Protein AF-A0A8X6UQB7-F1 (afdb_monomer_lite)

pLDDT: mean 70.65, std 21.57, range [28.45, 95.88]

Radius of gyration: 39.73 Å; chains: 1; bounding box: 97×65×121 Å

Structure (mmCIF, N/CA/C/O backbone):
data_AF-A0A8X6UQB7-F1
#
_entry.id   AF-A0A8X6UQB7-F1
#
loop_
_atom_site.group_PDB
_atom_site.id
_atom_site.type_symbol
_atom_site.label_atom_id
_atom_site.label_alt_id
_atom_site.label_comp_id
_atom_site.label_asym_id
_atom_site.label_entity_id
_atom_site.label_seq_id
_atom_site.pdbx_PDB_ins_code
_atom_site.Cartn_x
_atom_site.Cartn_y
_atom_site.Cartn_z
_atom_site.occupancy
_atom_site.B_iso_or_equiv
_atom_site.auth_seq_id
_atom_site.auth_comp_id
_atom_site.auth_asym_id
_atom_site.auth_atom_id
_atom_site.pdbx_PDB_model_num
ATOM 1 N N . MET A 1 1 ? -10.988 7.096 30.045 1.00 54.91 1 MET A N 1
ATOM 2 C CA . MET A 1 1 ? -11.339 5.944 29.183 1.00 54.91 1 MET A CA 1
ATOM 3 C C . MET A 1 1 ? -11.304 6.357 27.711 1.00 54.91 1 MET A C 1
ATOM 5 O O . MET A 1 1 ? -12.171 7.100 27.282 1.00 54.91 1 MET A O 1
ATOM 9 N N . SER A 1 2 ? -10.269 5.963 26.953 1.00 60.16 2 SER A N 1
ATOM 10 C CA . SER A 1 2 ? -9.981 6.477 25.587 1.00 60.16 2 SER A CA 1
ATOM 11 C C . SER A 1 2 ? -10.465 5.556 24.441 1.00 60.16 2 SER A C 1
ATOM 13 O O . SER A 1 2 ? -10.433 5.938 23.271 1.00 60.16 2 SER A O 1
ATOM 15 N N . GLY A 1 3 ? -10.947 4.345 24.752 1.00 75.12 3 GLY A N 1
ATOM 16 C CA . GLY A 1 3 ? -11.300 3.330 23.744 1.00 75.12 3 GLY A CA 1
ATOM 17 C C . GLY A 1 3 ? -12.554 3.656 22.922 1.00 75.12 3 GLY A C 1
ATOM 18 O O . GLY A 1 3 ? -12.520 3.615 21.693 1.00 75.12 3 GLY A O 1
ATOM 19 N N . ILE A 1 4 ? -13.636 4.080 23.585 1.00 82.88 4 ILE A N 1
ATOM 20 C CA . ILE A 1 4 ? -14.962 4.318 22.976 1.00 82.88 4 ILE A CA 1
ATOM 21 C C . ILE A 1 4 ? -14.911 5.406 21.885 1.00 82.88 4 ILE A C 1
ATOM 23 O O . ILE A 1 4 ? -15.594 5.325 20.862 1.00 82.88 4 ILE A O 1
ATOM 27 N N . ALA A 1 5 ? -14.051 6.417 22.042 1.00 83.56 5 ALA A N 1
ATOM 28 C CA . ALA A 1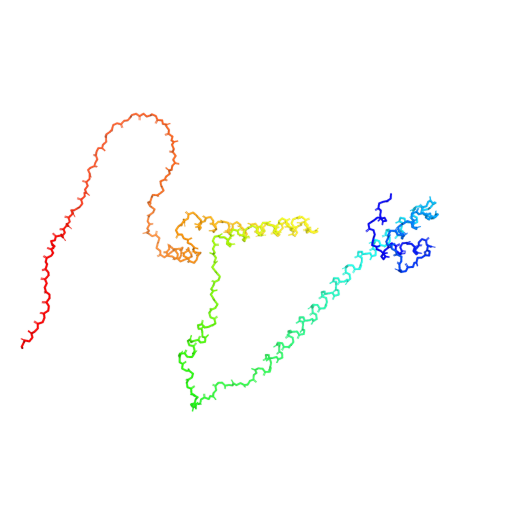 5 ? -13.899 7.491 21.061 1.00 83.56 5 ALA A CA 1
ATOM 29 C C . ALA A 1 5 ? -13.408 6.994 19.684 1.00 83.56 5 ALA A C 1
ATOM 31 O O . ALA A 1 5 ? -13.808 7.561 18.658 1.00 83.56 5 ALA A O 1
ATOM 32 N N . LYS A 1 6 ? -12.588 5.931 19.664 1.00 85.94 6 LYS A N 1
ATOM 33 C CA . LYS A 1 6 ? -11.930 5.381 18.466 1.00 85.94 6 LYS A CA 1
ATOM 34 C C . LYS A 1 6 ? -12.801 4.388 17.687 1.00 85.94 6 LYS A C 1
ATOM 36 O O . LYS A 1 6 ? -12.505 4.106 16.529 1.00 85.94 6 LYS A O 1
ATOM 41 N N . LEU A 1 7 ? -13.879 3.883 18.284 1.00 88.56 7 LEU A N 1
ATOM 42 C CA . LEU A 1 7 ? -14.768 2.903 17.657 1.00 88.56 7 LEU A CA 1
ATOM 43 C C . LEU A 1 7 ? -15.600 3.511 16.510 1.00 88.56 7 LEU A C 1
ATOM 45 O O . LEU A 1 7 ? -15.955 4.697 16.517 1.00 88.56 7 LEU A O 1
ATOM 49 N N . LYS A 1 8 ? -15.906 2.706 15.490 1.00 90.94 8 LYS A N 1
ATOM 50 C CA . LYS A 1 8 ? -16.816 3.003 14.371 1.00 90.94 8 LYS A CA 1
ATOM 51 C C . LYS A 1 8 ? -18.274 2.875 14.833 1.00 90.94 8 LYS A C 1
ATOM 53 O O . LYS A 1 8 ? -18.561 2.352 15.902 1.00 90.94 8 LYS A O 1
ATOM 58 N N . LYS A 1 9 ? -19.225 3.370 14.029 1.00 91.25 9 LYS A N 1
ATOM 59 C CA . LYS A 1 9 ? -20.662 3.345 14.378 1.00 91.25 9 LYS A CA 1
ATOM 60 C C . LYS A 1 9 ? -21.162 1.923 14.680 1.00 91.25 9 LYS A C 1
ATOM 62 O O . LYS A 1 9 ? -21.894 1.750 15.644 1.00 91.25 9 LYS A O 1
ATOM 67 N N . VAL A 1 10 ? -20.772 0.949 13.857 1.00 89.81 10 VAL A N 1
ATOM 68 C CA . VAL A 1 10 ? -21.189 -0.456 14.001 1.00 89.81 10 VAL A CA 1
ATOM 69 C C . VAL A 1 10 ? -20.636 -1.054 15.293 1.00 89.81 10 VAL A C 1
ATOM 71 O O . VAL A 1 10 ? -21.376 -1.638 16.062 1.00 89.81 10 VAL A O 1
ATOM 74 N N . GLU A 1 11 ? -19.365 -0.807 15.586 1.00 91.19 11 GLU A N 1
ATOM 75 C CA . GLU A 1 11 ? -18.696 -1.322 16.786 1.00 91.19 11 GLU A CA 1
ATOM 76 C C . GLU A 1 11 ? -19.255 -0.708 18.071 1.00 91.19 11 GLU A C 1
ATOM 78 O O . GLU A 1 11 ? -19.473 -1.411 19.044 1.00 91.19 11 GLU A O 1
ATOM 83 N N . LEU A 1 12 ? -19.557 0.594 18.064 1.00 92.12 12 LEU A N 1
ATOM 84 C CA . LEU A 1 12 ? -20.245 1.246 19.183 1.00 92.12 12 LEU A CA 1
ATOM 85 C C . LEU A 1 12 ? -21.625 0.648 19.440 1.00 92.12 12 LEU A C 1
ATOM 87 O O . LEU A 1 12 ? -22.073 0.620 20.579 1.00 92.12 12 LEU A O 1
ATOM 91 N N . ARG A 1 13 ? -22.312 0.203 18.385 1.00 91.62 13 ARG A N 1
ATOM 92 C CA . ARG A 1 13 ? -23.592 -0.483 18.527 1.00 91.62 13 ARG A CA 1
ATOM 93 C C . ARG A 1 13 ? -23.391 -1.855 19.164 1.00 91.62 13 ARG A C 1
ATOM 95 O O . ARG A 1 13 ? -24.088 -2.144 20.120 1.00 91.62 13 ARG A O 1
ATOM 102 N N . THR A 1 14 ? -22.418 -2.635 18.695 1.00 91.31 14 THR A N 1
ATOM 103 C CA . THR A 1 14 ? -22.093 -3.945 19.277 1.00 91.31 14 THR A CA 1
ATOM 104 C C . THR A 1 14 ? -21.751 -3.829 20.761 1.00 91.31 14 THR A C 1
ATOM 106 O O . THR A 1 14 ? -22.369 -4.509 21.566 1.00 91.31 14 THR A O 1
ATOM 109 N N . VAL A 1 15 ? -20.877 -2.885 21.137 1.00 91.62 15 VAL A N 1
ATOM 110 C CA . VAL A 1 15 ? -20.547 -2.631 22.551 1.00 91.62 15 VAL A CA 1
ATOM 111 C C . VAL A 1 15 ? -21.795 -2.259 23.354 1.00 91.62 15 VAL A C 1
ATOM 113 O O . VAL A 1 15 ? -21.970 -2.748 24.461 1.00 91.62 15 VAL A O 1
ATOM 116 N N . ALA A 1 16 ? -22.674 -1.405 22.816 1.00 91.06 16 ALA A N 1
ATOM 117 C CA . ALA A 1 16 ? -23.909 -1.024 23.499 1.00 91.06 16 ALA A CA 1
ATOM 118 C C . ALA A 1 16 ? -24.871 -2.212 23.693 1.00 91.06 16 ALA A C 1
ATOM 120 O O . ALA A 1 16 ? -25.457 -2.333 24.763 1.00 91.06 16 ALA A O 1
ATOM 121 N N . GLU A 1 17 ? -25.024 -3.080 22.690 1.00 91.69 17 GLU A N 1
ATOM 122 C CA . GLU A 1 17 ? -25.851 -4.295 22.783 1.00 91.69 17 GLU A CA 1
ATOM 123 C C . GLU A 1 17 ? -25.281 -5.271 23.823 1.00 91.69 17 GLU A C 1
ATOM 125 O O . GLU A 1 17 ? -26.032 -5.823 24.624 1.00 91.69 17 GLU A O 1
ATOM 130 N N . GLU A 1 18 ? -23.958 -5.425 23.862 1.00 89.44 18 GLU A N 1
ATOM 131 C CA . GLU A 1 18 ? -23.244 -6.334 24.764 1.00 89.44 18 GLU A CA 1
ATOM 132 C C . GLU A 1 18 ? -23.325 -5.909 26.234 1.00 89.44 18 GLU A C 1
ATOM 134 O O . GLU A 1 18 ? -23.509 -6.746 27.115 1.00 89.44 18 GLU A O 1
ATOM 139 N N . ILE A 1 19 ? -23.310 -4.601 26.504 1.00 89.25 19 ILE A N 1
ATOM 140 C CA . ILE A 1 19 ? -23.551 -4.057 27.851 1.00 89.25 19 ILE A CA 1
ATOM 141 C C . ILE A 1 19 ? -25.051 -3.913 28.182 1.00 89.25 19 ILE A C 1
ATOM 143 O O . ILE A 1 19 ? -25.409 -3.294 29.184 1.00 89.25 19 ILE A O 1
ATOM 147 N N . GLY A 1 20 ? -25.940 -4.472 27.350 1.00 86.25 20 GLY A N 1
ATOM 148 C CA . GLY A 1 20 ? -27.378 -4.580 27.612 1.00 86.25 20 GLY A CA 1
ATOM 149 C C . GLY A 1 20 ? -28.208 -3.331 27.298 1.00 86.25 20 GLY A C 1
ATOM 150 O O . GLY A 1 20 ? -29.335 -3.204 27.780 1.00 86.25 20 GLY A O 1
ATOM 151 N N . LEU A 1 21 ? -27.689 -2.390 26.506 1.00 89.81 21 LEU A N 1
ATOM 152 C CA . LEU A 1 21 ? -28.411 -1.179 26.111 1.00 89.81 21 LEU A CA 1
ATOM 153 C C . LEU A 1 21 ? -29.228 -1.409 24.838 1.00 89.81 21 LEU A C 1
ATOM 155 O O . LEU A 1 21 ? -28.768 -1.989 23.856 1.00 89.81 21 LEU A O 1
ATOM 159 N N . VAL A 1 22 ? -30.445 -0.868 24.816 1.00 87.94 22 VAL A N 1
ATOM 160 C CA . VAL A 1 22 ? -31.313 -0.930 23.635 1.00 87.94 22 VAL A CA 1
ATOM 161 C C . VAL A 1 22 ? -30.856 0.105 22.610 1.00 87.94 22 VAL A C 1
ATOM 163 O O . VAL A 1 22 ? -31.023 1.315 22.794 1.00 87.94 22 VAL A O 1
ATOM 166 N N . VAL A 1 23 ? -30.308 -0.370 21.495 1.00 89.88 23 VAL A N 1
ATOM 167 C CA . VAL A 1 23 ? -29.827 0.469 20.392 1.00 89.88 23 VAL A CA 1
ATOM 168 C C . VAL A 1 23 ? -30.522 0.135 19.079 1.00 89.88 23 VAL A C 1
ATOM 170 O O . VAL A 1 23 ? -30.926 -0.989 18.811 1.00 89.88 23 VAL A O 1
ATOM 173 N N . ASN A 1 24 ? -30.686 1.163 18.248 1.00 87.75 24 ASN A N 1
ATOM 174 C CA . ASN A 1 24 ? -31.323 1.064 16.938 1.00 87.75 24 ASN A CA 1
ATOM 175 C C . ASN A 1 24 ? -30.291 1.386 15.845 1.00 87.75 24 ASN A C 1
ATOM 177 O O . ASN A 1 24 ? -29.448 2.273 16.006 1.00 87.75 24 ASN A O 1
ATOM 181 N N . GLU A 1 25 ? -30.390 0.704 14.709 1.00 86.56 25 GLU A N 1
ATOM 182 C CA . GLU A 1 25 ? -29.530 0.846 13.532 1.00 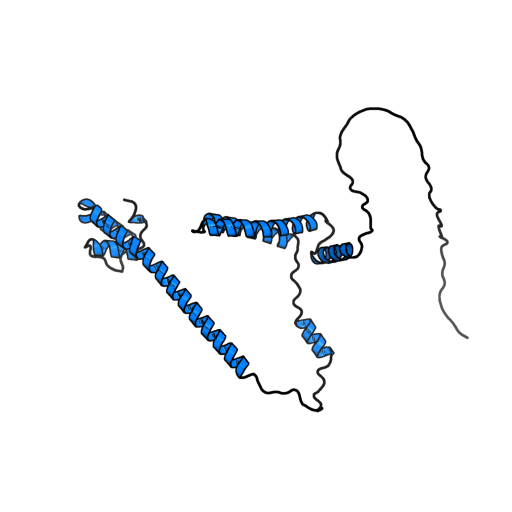86.56 25 GLU A CA 1
ATOM 183 C C . GLU A 1 25 ? -29.437 2.292 13.008 1.00 86.56 25 GLU A C 1
ATOM 185 O O . GLU A 1 25 ? -28.379 2.757 12.562 1.00 86.56 25 GLU A O 1
ATOM 190 N N . GLY A 1 26 ? -30.524 3.056 13.143 1.00 87.38 26 GLY A N 1
ATOM 191 C CA . GLY A 1 26 ? -30.595 4.464 12.744 1.00 87.38 26 GLY A CA 1
ATOM 192 C C . GLY A 1 26 ? -29.858 5.446 13.666 1.00 87.38 26 GLY A C 1
ATOM 193 O O . GLY A 1 26 ? -29.683 6.611 13.301 1.00 87.38 26 GLY A O 1
ATOM 194 N N . MET A 1 27 ? -29.400 5.032 14.854 1.00 90.50 27 MET A N 1
ATOM 195 C CA . MET A 1 27 ? -28.797 5.960 15.816 1.00 90.50 27 MET A CA 1
ATOM 196 C C . MET A 1 27 ? -27.479 6.560 15.302 1.00 90.50 27 MET A C 1
ATOM 198 O O . MET A 1 27 ? -26.643 5.899 14.683 1.00 90.50 27 MET A O 1
ATOM 202 N N . LYS A 1 28 ? -27.274 7.858 15.556 1.00 92.50 28 LYS A N 1
ATOM 203 C CA . LYS A 1 28 ? -26.028 8.553 15.196 1.00 92.50 28 LYS A CA 1
ATOM 204 C C . LYS A 1 28 ? -24.881 8.094 16.102 1.00 92.50 28 LYS A C 1
ATOM 206 O O . LYS A 1 28 ? -25.083 7.877 17.293 1.00 92.50 28 LYS A O 1
ATOM 211 N N . LYS A 1 29 ? -23.656 8.069 15.564 1.00 91.69 29 LYS A N 1
ATOM 212 C CA . LYS A 1 29 ? -22.425 7.708 16.296 1.00 91.69 29 LYS A CA 1
ATOM 213 C C . LYS A 1 29 ? -22.266 8.472 17.620 1.00 91.69 29 LYS A C 1
ATOM 215 O O . LYS A 1 29 ? -21.892 7.894 18.631 1.00 91.69 29 LYS A O 1
ATOM 220 N N . SER A 1 30 ? -22.548 9.774 17.622 1.00 90.31 30 SER A N 1
ATOM 221 C CA . SER A 1 30 ? -22.490 10.611 18.828 1.00 90.31 30 SER A CA 1
ATOM 222 C C . SER A 1 30 ? -23.536 10.226 19.874 1.00 90.31 30 SER A C 1
ATOM 224 O O . SER A 1 30 ? -23.221 10.228 21.057 1.00 90.31 30 SER A O 1
ATOM 226 N N . LYS A 1 31 ? -24.753 9.870 19.443 1.00 90.94 31 LYS A N 1
ATOM 227 C CA . LYS A 1 31 ? -25.829 9.428 20.335 1.00 90.94 31 LYS A CA 1
ATOM 228 C C . LYS A 1 31 ? -25.484 8.091 20.988 1.00 90.94 31 LYS A C 1
ATOM 230 O O . LYS A 1 31 ? -25.646 7.979 22.190 1.00 90.94 31 LYS A O 1
ATOM 235 N N . LEU A 1 32 ? -24.955 7.138 20.218 1.00 93.00 32 LEU A N 1
ATOM 236 C CA . LEU A 1 32 ? -24.490 5.846 20.740 1.00 93.00 32 LEU A CA 1
ATOM 237 C C . LEU A 1 32 ? -23.401 6.021 21.806 1.00 93.00 32 LEU A C 1
ATOM 239 O O . LEU A 1 32 ? -23.496 5.422 22.867 1.00 93.00 32 LEU A O 1
ATOM 243 N N . ARG A 1 33 ? -22.415 6.898 21.563 1.00 91.94 33 ARG A N 1
ATOM 244 C CA . ARG A 1 33 ? -21.358 7.184 22.551 1.00 91.94 33 ARG A CA 1
ATOM 245 C C . ARG A 1 33 ? -21.911 7.726 23.861 1.00 91.94 33 ARG A C 1
ATOM 247 O O . ARG A 1 33 ? -21.589 7.185 24.907 1.00 91.94 33 ARG A O 1
ATOM 254 N N . ARG A 1 34 ? -22.783 8.735 23.786 1.00 91.06 34 ARG A N 1
ATOM 255 C CA . ARG A 1 34 ? -23.424 9.295 24.982 1.00 91.06 34 ARG A CA 1
ATOM 256 C C . ARG A 1 34 ? -24.256 8.255 25.721 1.00 91.06 34 ARG A C 1
ATOM 258 O O . ARG A 1 34 ? -24.179 8.184 26.930 1.00 91.06 34 ARG A O 1
ATOM 265 N N . LEU A 1 35 ? -24.996 7.415 24.998 1.00 92.31 35 LEU A N 1
ATOM 266 C CA . LEU A 1 35 ? -25.838 6.377 25.599 1.00 92.31 35 LEU A CA 1
ATOM 267 C C . LEU A 1 35 ? -25.004 5.380 26.420 1.00 92.31 35 LEU A C 1
ATOM 269 O O . LEU A 1 35 ? -25.407 5.009 27.515 1.00 92.31 35 LEU A O 1
ATOM 273 N N . ILE A 1 36 ? -23.821 5.011 25.924 1.00 89.94 36 ILE A N 1
ATOM 274 C CA . ILE A 1 36 ? -22.870 4.175 26.665 1.00 89.94 36 ILE A CA 1
ATOM 275 C C . ILE A 1 36 ? -22.298 4.942 27.865 1.00 89.94 36 ILE A C 1
ATOM 277 O O . ILE A 1 36 ? -22.344 4.430 28.976 1.00 89.94 36 ILE A O 1
ATOM 281 N N . GLU A 1 37 ? -21.800 6.166 27.668 1.00 89.00 37 GLU A N 1
ATOM 282 C CA . GLU A 1 37 ? -21.176 6.985 28.726 1.00 89.00 37 GLU A CA 1
ATOM 283 C C . GLU A 1 37 ? -22.149 7.352 29.864 1.00 89.00 37 GLU A C 1
ATOM 285 O O . GLU A 1 37 ? -21.757 7.417 31.028 1.00 89.00 37 GLU A O 1
ATOM 290 N N . ASP A 1 38 ? -23.425 7.562 29.541 1.00 89.31 38 ASP A N 1
ATOM 291 C CA . ASP A 1 38 ? -24.468 7.919 30.501 1.00 89.31 38 ASP A CA 1
ATOM 292 C C . ASP A 1 38 ? -25.055 6.693 31.222 1.00 89.31 38 ASP A C 1
ATOM 294 O O . ASP A 1 38 ? -25.758 6.870 32.224 1.00 89.31 38 ASP A O 1
ATOM 298 N N . SER A 1 39 ? -24.767 5.474 30.744 1.00 88.56 39 SER A N 1
ATOM 299 C CA . SER A 1 39 ? -25.325 4.232 31.286 1.00 88.56 39 SER A CA 1
ATOM 300 C C . SER A 1 39 ? -24.854 3.930 32.710 1.00 88.56 39 SER A C 1
ATOM 302 O O . SER A 1 39 ? -23.725 4.237 33.103 1.00 88.56 39 SER A O 1
ATOM 304 N N . ASP A 1 40 ? -25.717 3.265 33.477 1.00 87.38 40 ASP A N 1
ATOM 305 C CA . ASP A 1 40 ? -25.395 2.840 34.842 1.00 87.38 40 ASP A CA 1
ATOM 306 C C . ASP A 1 40 ? -24.267 1.806 34.854 1.00 87.38 40 ASP A C 1
ATOM 308 O O . ASP A 1 40 ? -23.423 1.834 35.744 1.00 87.38 40 ASP A O 1
ATOM 312 N N . VAL A 1 41 ? -24.197 0.949 33.829 1.00 85.62 41 VAL A N 1
ATOM 313 C CA . VAL A 1 41 ? -23.109 -0.024 33.655 1.00 85.62 41 VAL A CA 1
ATOM 314 C C . VAL A 1 41 ? -21.777 0.701 33.488 1.00 85.62 41 VAL A C 1
ATOM 316 O O . VAL A 1 41 ? -20.819 0.371 34.167 1.00 85.62 41 VAL A O 1
ATOM 319 N N . PHE A 1 42 ? -21.712 1.766 32.687 1.00 86.12 42 PHE A N 1
ATOM 320 C CA . PHE A 1 42 ? -20.472 2.530 32.520 1.00 86.12 42 PHE A CA 1
ATOM 321 C C . PHE A 1 42 ? -19.993 3.225 33.803 1.00 86.12 42 PHE A C 1
ATOM 323 O O . PHE A 1 42 ? -18.782 3.373 34.007 1.00 86.12 42 PHE A O 1
ATOM 330 N N . LYS A 1 43 ? -20.932 3.645 34.661 1.00 86.38 43 LYS A N 1
ATOM 331 C CA . LYS A 1 43 ? -20.655 4.323 35.938 1.00 86.38 43 LYS A CA 1
ATOM 332 C C . LYS A 1 43 ? -20.309 3.352 37.070 1.00 86.38 43 LYS A C 1
ATOM 334 O O . LYS A 1 43 ? -19.441 3.672 37.876 1.00 86.38 43 LYS A O 1
ATOM 339 N N . ASN A 1 44 ? -20.975 2.199 37.124 1.00 86.56 44 ASN A N 1
ATOM 340 C CA . ASN A 1 44 ? -20.869 1.240 38.226 1.00 86.56 44 ASN A CA 1
ATOM 341 C C . ASN A 1 44 ? -19.915 0.076 37.922 1.00 86.56 44 ASN A C 1
ATOM 343 O O . ASN A 1 44 ? -19.250 -0.410 38.831 1.00 86.56 44 ASN A O 1
ATOM 347 N N . ASP A 1 45 ? -19.831 -0.354 36.663 1.00 83.56 45 ASP A N 1
ATOM 348 C CA . ASP A 1 45 ? -19.007 -1.473 36.201 1.00 83.56 45 ASP A CA 1
ATOM 349 C C . ASP A 1 45 ? -18.239 -1.095 34.925 1.00 83.56 45 ASP A C 1
ATOM 351 O O . ASP A 1 45 ? -18.526 -1.500 33.794 1.00 83.56 45 ASP A O 1
ATOM 355 N N . ASN A 1 46 ? -17.232 -0.247 35.124 1.00 83.94 46 ASN A N 1
ATOM 356 C CA . ASN A 1 46 ? -16.394 0.237 34.037 1.00 83.94 46 ASN A CA 1
ATOM 357 C C . ASN A 1 46 ? -15.600 -0.891 33.350 1.00 83.94 46 ASN A C 1
ATOM 359 O O . ASN A 1 46 ? -15.275 -0.770 32.166 1.00 83.94 46 ASN A O 1
ATOM 363 N N . GLU A 1 47 ? -15.313 -1.981 34.072 1.00 86.31 47 GLU A N 1
ATOM 364 C CA . GLU A 1 47 ? -14.542 -3.111 33.552 1.00 86.31 47 GLU A CA 1
ATOM 365 C C . GLU A 1 47 ? -15.374 -3.931 32.562 1.00 86.31 47 GLU A C 1
ATOM 367 O O . GLU A 1 47 ? -14.856 -4.296 31.511 1.00 86.31 47 GLU A O 1
ATOM 372 N N . ALA A 1 48 ? -16.680 -4.113 32.804 1.00 85.00 48 ALA A N 1
ATOM 373 C CA . ALA A 1 48 ? -17.578 -4.733 31.825 1.00 85.00 48 ALA A CA 1
ATOM 374 C C . ALA A 1 48 ? -17.585 -3.979 30.484 1.00 85.00 48 ALA A C 1
ATOM 376 O O . ALA A 1 48 ? -17.481 -4.590 29.419 1.00 85.00 48 ALA A O 1
ATOM 377 N N . VAL A 1 49 ? -17.632 -2.640 30.517 1.00 85.88 49 VAL A N 1
ATOM 378 C CA . VAL A 1 49 ? -17.572 -1.836 29.283 1.00 85.88 49 VAL A CA 1
ATOM 379 C C . VAL A 1 49 ? -16.199 -1.926 28.623 1.00 85.88 49 VAL A C 1
ATOM 381 O O . VAL A 1 49 ? -16.099 -1.943 27.397 1.00 85.88 49 VAL A O 1
ATOM 384 N N . LYS A 1 50 ? -15.126 -1.978 29.414 1.00 88.00 50 LYS A N 1
ATOM 385 C CA . LYS A 1 50 ? -13.767 -2.124 28.893 1.00 88.00 50 LYS A CA 1
ATOM 386 C C . LYS A 1 50 ? -13.574 -3.470 28.194 1.00 88.00 50 LYS A C 1
ATOM 388 O O . LYS A 1 50 ? -13.072 -3.465 27.074 1.00 88.00 50 LYS A O 1
ATOM 393 N N . ASN A 1 51 ? -14.045 -4.560 28.795 1.00 88.75 51 ASN A N 1
ATOM 394 C CA . ASN A 1 51 ? -13.994 -5.902 28.215 1.00 88.75 51 ASN A CA 1
ATOM 395 C C . ASN A 1 51 ? -14.777 -5.965 26.898 1.00 88.75 51 ASN A C 1
ATOM 397 O O . ASN A 1 51 ? -14.210 -6.353 25.885 1.00 88.75 51 ASN A O 1
ATOM 401 N N . ALA A 1 52 ? -16.004 -5.433 26.857 1.00 88.81 52 ALA A N 1
ATOM 402 C CA . ALA A 1 52 ? -16.782 -5.366 25.615 1.00 88.81 52 ALA A CA 1
ATOM 403 C C . ALA A 1 52 ? -16.065 -4.562 24.506 1.00 88.81 52 ALA A C 1
ATOM 405 O O . ALA A 1 52 ? -16.106 -4.901 23.323 1.00 88.81 52 ALA A O 1
ATOM 406 N N . VAL A 1 53 ? -15.369 -3.475 24.865 1.00 89.56 53 VAL A N 1
ATOM 407 C CA . VAL A 1 53 ? -14.559 -2.707 23.902 1.00 89.56 53 VAL A CA 1
ATOM 408 C C . VAL A 1 53 ? -13.346 -3.511 23.418 1.00 89.56 53 VAL A C 1
ATOM 410 O O . VAL A 1 53 ? -13.018 -3.429 22.233 1.00 89.56 53 VAL A O 1
ATOM 413 N N . GLU A 1 54 ? -12.681 -4.253 24.304 1.00 89.19 54 GLU A N 1
ATOM 414 C CA . GLU A 1 54 ? -11.539 -5.121 23.989 1.00 89.19 54 GLU A CA 1
ATOM 415 C C . GLU A 1 54 ? -11.960 -6.247 23.026 1.00 89.19 54 GLU A C 1
ATOM 417 O O . GLU A 1 54 ? -11.366 -6.383 21.956 1.00 89.19 54 GLU A O 1
ATOM 422 N N . ASP A 1 55 ? -13.060 -6.947 23.321 1.00 87.75 55 ASP A N 1
ATOM 423 C CA . ASP A 1 55 ? -13.598 -8.051 22.514 1.00 87.75 55 ASP A CA 1
ATOM 424 C C . ASP A 1 55 ? -13.968 -7.596 21.093 1.00 87.75 55 ASP A C 1
ATOM 426 O O . ASP A 1 55 ? -13.644 -8.240 20.086 1.00 87.75 55 ASP A O 1
ATOM 430 N N . VAL A 1 56 ? -14.605 -6.427 20.973 1.00 88.00 56 VAL A N 1
ATOM 431 C CA . VAL A 1 56 ? -14.947 -5.836 19.672 1.00 88.00 56 VAL A CA 1
ATOM 432 C C . VAL A 1 56 ? -13.697 -5.420 18.888 1.00 88.00 56 VAL A C 1
ATOM 434 O O . VAL A 1 56 ? -13.670 -5.547 17.658 1.00 88.00 56 VAL A O 1
ATOM 437 N N . LEU A 1 57 ? -12.653 -4.932 19.564 1.00 85.31 57 LEU A N 1
ATOM 438 C CA . LEU A 1 57 ? -11.381 -4.588 18.925 1.00 85.31 57 LEU A CA 1
ATOM 439 C C . LEU A 1 57 ? -10.610 -5.833 18.473 1.00 85.31 57 LEU A C 1
ATOM 441 O O . LEU A 1 57 ? -10.073 -5.830 17.365 1.00 85.31 57 LEU A O 1
ATOM 445 N N . GLU A 1 58 ? -10.596 -6.901 19.267 1.00 82.81 58 GLU A N 1
ATOM 446 C CA . GLU A 1 58 ? -9.956 -8.163 18.895 1.00 82.81 58 GLU A CA 1
ATOM 447 C C . GLU A 1 58 ? -10.647 -8.796 17.674 1.00 82.81 58 GLU A C 1
ATOM 449 O O . GLU A 1 58 ? -9.995 -9.214 16.712 1.00 82.81 58 GLU A O 1
ATOM 454 N N . ASN A 1 59 ? -11.982 -8.760 17.643 1.00 75.12 59 ASN A N 1
ATOM 455 C CA . ASN A 1 59 ? -12.775 -9.234 16.508 1.00 75.12 59 ASN A CA 1
ATOM 456 C C . ASN A 1 59 ? -12.598 -8.390 15.235 1.00 75.12 59 ASN A C 1
ATOM 458 O O . ASN A 1 59 ? -12.792 -8.901 14.128 1.00 75.12 59 ASN A O 1
ATOM 462 N N . ARG A 1 60 ? -12.204 -7.113 15.350 1.00 74.31 60 ARG A N 1
ATOM 463 C CA . ARG A 1 60 ? -11.868 -6.273 14.188 1.00 74.31 60 ARG A CA 1
ATOM 464 C C . ARG A 1 60 ? -10.632 -6.804 13.455 1.00 74.31 60 ARG A C 1
ATOM 466 O O . ARG A 1 60 ? -10.633 -6.814 12.228 1.00 74.31 60 ARG A O 1
ATOM 473 N N . ASN A 1 61 ? -9.619 -7.250 14.196 1.00 61.66 61 ASN A N 1
ATOM 474 C CA . ASN A 1 61 ? -8.358 -7.724 13.622 1.00 61.66 61 ASN A CA 1
ATOM 475 C C . ASN A 1 61 ? -8.520 -9.095 12.940 1.00 61.66 61 ASN A C 1
ATOM 477 O O . ASN A 1 61 ? -7.963 -9.322 11.875 1.00 61.66 61 ASN A O 1
ATOM 481 N N . LYS A 1 62 ? -9.374 -9.978 13.474 1.00 60.88 62 LYS A N 1
ATOM 482 C CA . LYS A 1 62 ? -9.640 -11.299 12.865 1.00 60.88 62 LYS A CA 1
ATOM 483 C C . LYS A 1 62 ? -10.347 -11.209 11.503 1.00 60.88 62 LYS A C 1
ATOM 485 O O . LYS A 1 62 ? -10.127 -12.053 10.640 1.00 60.88 62 LYS A O 1
ATOM 490 N N . LYS A 1 63 ? -11.183 -10.184 11.285 1.00 56.47 63 LYS A N 1
ATOM 491 C CA . LYS A 1 63 ? -11.890 -9.985 10.004 1.00 56.47 63 LYS A CA 1
ATOM 492 C C . LYS A 1 63 ? -10.979 -9.465 8.889 1.00 56.47 63 LYS A C 1
ATOM 494 O O . LYS A 1 63 ? -11.167 -9.861 7.746 1.00 56.47 63 LYS A O 1
ATOM 499 N N . SER A 1 64 ? -9.981 -8.633 9.202 1.00 56.31 64 SER A N 1
ATOM 500 C CA . SER A 1 64 ? -9.033 -8.158 8.182 1.00 56.31 64 SER A CA 1
ATOM 501 C C . SER A 1 64 ? -8.140 -9.269 7.634 1.00 56.31 64 SER A C 1
ATOM 503 O O . SER A 1 64 ? -7.794 -9.231 6.455 1.00 56.31 64 SER A O 1
ATOM 505 N N . ASP A 1 65 ? -7.805 -10.260 8.460 1.00 56.94 65 ASP A N 1
ATOM 506 C CA . ASP A 1 65 ? -6.956 -11.377 8.039 1.00 56.94 65 ASP A CA 1
ATOM 507 C C . ASP A 1 65 ? -7.729 -12.353 7.133 1.00 56.94 65 ASP A C 1
ATOM 509 O O . ASP A 1 65 ? -7.219 -12.766 6.091 1.00 56.94 65 ASP A O 1
ATOM 513 N N . GLN A 1 66 ? -9.001 -12.631 7.449 1.00 59.75 66 GLN A N 1
ATOM 514 C CA . GLN A 1 66 ? -9.873 -13.459 6.603 1.00 59.75 66 GLN A CA 1
ATOM 515 C C . GLN A 1 66 ? -10.186 -12.812 5.248 1.00 59.75 66 GLN A C 1
ATOM 517 O O . GLN A 1 66 ? -10.156 -13.494 4.224 1.00 59.75 66 GLN A O 1
ATOM 522 N N . ASP A 1 67 ? -10.452 -11.503 5.211 1.00 62.12 67 ASP A N 1
ATOM 523 C CA . ASP A 1 67 ? -10.723 -10.797 3.952 1.00 62.12 67 ASP A CA 1
ATOM 524 C C . ASP A 1 67 ? -9.497 -10.823 3.014 1.00 62.12 67 ASP A C 1
ATOM 526 O O . ASP A 1 67 ? -9.640 -10.960 1.796 1.00 62.12 67 ASP A O 1
ATOM 530 N N . GLY A 1 68 ? -8.282 -10.754 3.576 1.00 70.94 68 GLY A N 1
ATOM 531 C CA . GLY A 1 68 ? -7.034 -10.884 2.822 1.00 70.94 68 GLY A CA 1
ATOM 532 C C . GLY A 1 68 ? -6.813 -12.290 2.255 1.00 70.94 68 GLY A C 1
ATOM 533 O O . GLY A 1 68 ? -6.424 -12.431 1.094 1.00 70.94 68 GLY A O 1
ATOM 534 N N . GLU A 1 69 ? -7.094 -13.334 3.038 1.00 71.00 69 GLU A N 1
ATOM 535 C CA . GLU A 1 69 ? -7.000 -14.726 2.578 1.00 71.00 69 GLU A CA 1
ATOM 536 C C . GLU A 1 69 ? -7.987 -15.027 1.443 1.00 71.00 69 GLU A C 1
ATOM 538 O O . GLU A 1 69 ? -7.596 -15.621 0.434 1.00 71.00 69 GLU A O 1
ATOM 543 N N . ILE A 1 70 ? -9.230 -14.545 1.556 1.00 78.00 70 ILE A N 1
ATOM 544 C CA . ILE A 1 70 ? -10.266 -14.713 0.526 1.00 78.00 70 ILE A CA 1
ATOM 545 C C . ILE A 1 70 ? -9.848 -14.042 -0.789 1.00 78.00 70 ILE A C 1
ATOM 547 O O . ILE A 1 70 ? -10.030 -14.616 -1.866 1.00 78.00 70 ILE A O 1
ATOM 551 N N . GLU A 1 71 ? -9.268 -12.842 -0.730 1.00 84.44 71 GLU A N 1
ATOM 552 C CA . GLU A 1 71 ? -8.833 -12.122 -1.931 1.00 84.44 71 GLU A CA 1
ATOM 553 C C . GLU A 1 71 ? -7.628 -12.802 -2.603 1.00 84.44 71 GLU A C 1
ATOM 555 O O . GLU A 1 71 ? -7.587 -12.948 -3.828 1.00 84.44 71 GLU A O 1
ATOM 560 N N . ILE A 1 72 ? -6.674 -13.313 -1.815 1.00 89.56 72 ILE A N 1
ATOM 561 C CA . ILE A 1 72 ? -5.548 -14.101 -2.337 1.00 89.56 72 ILE A CA 1
ATOM 562 C C . ILE A 1 72 ? -6.050 -15.379 -3.019 1.00 89.56 72 ILE A C 1
ATOM 564 O O . ILE A 1 72 ? -5.545 -15.756 -4.081 1.00 89.56 72 ILE A O 1
ATOM 568 N N . GLU A 1 73 ? -7.027 -16.063 -2.427 1.00 88.19 73 GLU A N 1
ATOM 569 C CA . GLU A 1 73 ? -7.590 -17.287 -2.990 1.00 88.19 73 GLU A CA 1
ATOM 570 C C . GLU A 1 73 ? -8.365 -17.013 -4.290 1.00 88.19 73 GLU A C 1
ATOM 572 O O . GLU A 1 73 ? -8.180 -17.731 -5.277 1.00 88.19 73 GLU A O 1
ATOM 577 N N . ARG A 1 74 ? -9.122 -15.908 -4.358 1.00 92.31 74 ARG A N 1
ATOM 578 C CA . ARG A 1 74 ? -9.760 -15.435 -5.601 1.00 92.31 74 ARG A CA 1
ATOM 579 C C . ARG A 1 74 ? -8.749 -15.175 -6.715 1.00 92.31 74 ARG A C 1
ATOM 581 O O . ARG A 1 74 ? -8.923 -15.693 -7.819 1.00 92.31 74 ARG A O 1
ATOM 588 N N . LEU A 1 75 ? -7.671 -14.445 -6.423 1.00 92.75 75 LEU A N 1
ATOM 589 C CA . LEU A 1 75 ? -6.615 -14.153 -7.399 1.00 92.75 75 LEU A CA 1
ATOM 590 C C . LEU A 1 75 ? -5.901 -15.427 -7.881 1.00 92.75 75 LEU A C 1
ATOM 592 O O . LEU A 1 75 ? -5.581 -15.555 -9.066 1.00 92.75 75 LEU A O 1
ATOM 596 N N . LYS A 1 76 ? -5.680 -16.408 -6.993 1.00 95.19 76 LYS A N 1
ATOM 597 C CA . LYS A 1 76 ? -5.123 -17.719 -7.374 1.00 95.19 76 LYS A CA 1
ATOM 598 C C . LYS A 1 76 ? -6.037 -18.460 -8.351 1.00 95.19 76 LYS A C 1
ATOM 600 O O . LYS A 1 76 ? -5.545 -18.992 -9.346 1.00 95.19 76 LYS A O 1
ATOM 605 N N . ILE A 1 77 ? -7.345 -18.478 -8.094 1.00 95.31 77 ILE A N 1
ATOM 606 C CA . ILE A 1 77 ? -8.327 -19.121 -8.978 1.00 95.31 77 ILE A CA 1
ATOM 607 C C . ILE A 1 77 ? -8.351 -18.436 -10.350 1.00 95.31 77 ILE A C 1
ATOM 609 O O . ILE A 1 77 ? -8.326 -19.113 -11.381 1.00 95.31 77 ILE A O 1
ATOM 613 N N . GLU A 1 78 ? -8.359 -17.102 -10.383 1.00 93.81 78 GLU A N 1
ATOM 614 C CA . GLU A 1 78 ? -8.369 -16.335 -11.632 1.00 93.81 78 GLU A CA 1
ATOM 615 C C . GLU A 1 78 ? -7.120 -16.603 -12.483 1.00 93.81 78 GLU A C 1
ATOM 617 O O . GLU A 1 78 ? -7.227 -16.857 -13.687 1.00 93.81 78 GLU A O 1
ATOM 622 N N . ARG A 1 79 ? -5.942 -16.668 -11.849 1.00 94.50 79 ARG A N 1
ATOM 623 C CA . ARG A 1 79 ? -4.690 -17.043 -12.518 1.00 94.50 79 ARG A CA 1
ATOM 624 C C . ARG A 1 79 ? -4.771 -18.432 -13.156 1.00 94.50 79 ARG A C 1
ATOM 626 O O . ARG A 1 79 ? -4.423 -18.573 -14.327 1.00 94.50 79 ARG A O 1
ATOM 633 N N . ILE A 1 80 ? -5.235 -19.442 -12.415 1.00 95.88 80 ILE A N 1
ATOM 634 C CA . ILE A 1 80 ? -5.354 -20.822 -12.922 1.00 95.88 80 ILE A CA 1
ATOM 635 C C . ILE A 1 80 ? -6.295 -20.870 -14.134 1.00 95.88 80 ILE A C 1
ATOM 637 O O . ILE A 1 80 ? -6.015 -21.553 -15.119 1.00 95.88 80 ILE A O 1
ATOM 641 N N . LYS A 1 81 ? -7.393 -20.107 -14.100 1.00 93.38 81 LYS A N 1
ATOM 642 C CA . LYS A 1 81 ? -8.352 -20.030 -15.209 1.00 93.38 81 LYS A CA 1
ATOM 643 C C . LYS A 1 81 ? -7.732 -19.437 -16.478 1.00 93.38 81 LYS A C 1
ATOM 645 O O . LYS A 1 81 ? -7.955 -19.973 -17.564 1.00 93.38 81 LYS A O 1
ATOM 650 N N . LEU A 1 82 ? -6.954 -18.362 -16.351 1.00 93.81 82 LEU A N 1
ATOM 651 C CA . LEU A 1 82 ? -6.243 -17.750 -17.479 1.00 93.81 82 LEU A CA 1
ATOM 652 C C . LEU A 1 82 ? -5.174 -18.685 -18.057 1.00 93.81 82 LEU A C 1
ATOM 654 O O . LEU A 1 82 ? -5.044 -18.803 -19.275 1.00 93.81 82 LEU A O 1
ATOM 658 N N . GLU A 1 83 ? -4.439 -19.386 -17.196 1.00 91.56 83 GLU A N 1
ATOM 659 C CA . GLU A 1 83 ? -3.409 -20.341 -17.612 1.00 91.56 83 GLU A CA 1
ATOM 660 C C . GLU A 1 83 ? -4.008 -21.532 -18.377 1.00 91.56 83 GLU A C 1
ATOM 662 O O . GLU A 1 83 ? -3.487 -21.915 -19.427 1.00 91.56 83 GLU A O 1
ATOM 667 N N . LEU A 1 84 ? -5.159 -22.048 -17.931 1.00 93.5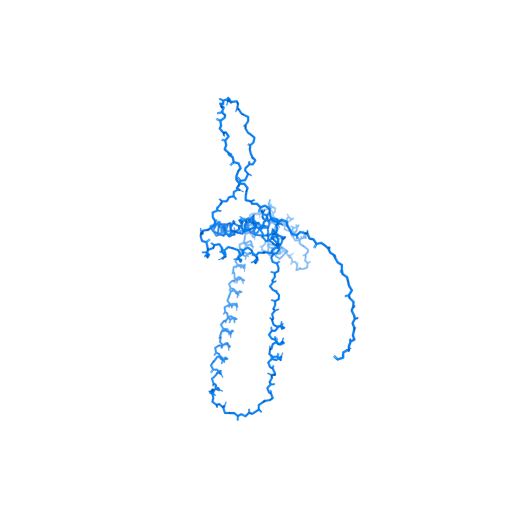6 84 LEU A N 1
ATOM 668 C CA . LEU A 1 84 ? -5.911 -23.082 -18.648 1.00 93.56 84 LEU A CA 1
ATOM 669 C C . LEU A 1 84 ? -6.408 -22.611 -20.019 1.00 93.56 84 LEU A C 1
ATOM 671 O O . LEU A 1 84 ? -6.274 -23.347 -20.996 1.00 93.56 84 LEU A O 1
ATOM 675 N N . GLN A 1 85 ? -6.941 -21.390 -20.123 1.00 89.19 85 GLN A N 1
ATOM 676 C CA . GLN A 1 85 ? -7.361 -20.836 -21.416 1.00 89.19 85 GLN A CA 1
ATOM 677 C C . GLN A 1 85 ? -6.180 -20.701 -22.383 1.00 89.19 85 GLN A C 1
ATOM 679 O O . GLN A 1 85 ? -6.290 -21.081 -23.549 1.00 89.19 85 GLN A O 1
ATOM 684 N N . LEU A 1 86 ? -5.029 -20.223 -21.903 1.00 86.44 86 LEU A N 1
ATOM 685 C CA . LEU A 1 86 ? -3.810 -20.136 -22.710 1.00 86.44 86 LEU A CA 1
ATOM 686 C C . LEU A 1 86 ? -3.318 -21.514 -23.161 1.00 86.44 86 LEU A C 1
ATOM 688 O O . LEU A 1 86 ? -2.923 -21.671 -24.317 1.00 86.44 86 LEU A O 1
ATOM 692 N N . ALA A 1 87 ? -3.350 -22.515 -22.279 1.00 86.12 87 ALA A N 1
ATOM 693 C CA . ALA A 1 87 ? -2.993 -23.886 -22.625 1.00 86.12 87 ALA A CA 1
ATOM 694 C C . ALA A 1 87 ? -3.942 -24.468 -23.683 1.00 86.12 87 ALA A C 1
ATOM 696 O O . ALA A 1 87 ? -3.484 -25.119 -24.617 1.00 86.12 87 ALA A O 1
ATOM 697 N N . GLN A 1 88 ? -5.242 -24.176 -23.593 1.00 85.19 88 GLN A N 1
ATOM 698 C CA . GLN A 1 88 ? -6.237 -24.621 -24.568 1.00 85.19 88 GLN A CA 1
ATOM 699 C C . GLN A 1 88 ? -6.045 -23.961 -25.941 1.00 85.19 88 GLN A C 1
ATOM 701 O O . GLN A 1 88 ? -6.105 -24.646 -26.958 1.00 85.19 88 GLN A O 1
ATOM 706 N N . VAL A 1 89 ? -5.748 -22.657 -25.989 1.00 81.31 89 VAL A N 1
ATOM 707 C CA . VAL A 1 89 ? -5.417 -21.956 -27.244 1.00 81.31 89 VAL A CA 1
ATOM 708 C C . VAL A 1 89 ? -4.144 -22.526 -27.873 1.00 81.31 89 VAL A C 1
ATOM 710 O O . VAL A 1 89 ? -4.105 -22.746 -29.080 1.00 81.31 89 VAL A O 1
ATOM 713 N N . LYS A 1 90 ? -3.122 -22.829 -27.063 1.00 80.06 90 LYS A N 1
ATOM 714 C CA . LYS A 1 90 ? -1.883 -23.463 -27.542 1.00 80.06 90 LYS A CA 1
ATOM 715 C C . LYS A 1 90 ? -2.109 -24.893 -28.035 1.00 80.06 90 LYS A C 1
ATOM 717 O O . LYS A 1 90 ? -1.548 -25.268 -29.056 1.00 80.06 90 LYS A O 1
ATOM 722 N N . ALA A 1 91 ? -2.935 -25.677 -27.345 1.00 71.88 91 ALA A N 1
ATOM 723 C CA . ALA A 1 91 ? -3.255 -27.050 -27.735 1.00 71.88 91 ALA A CA 1
ATOM 724 C C . ALA A 1 91 ? -4.113 -27.115 -29.010 1.00 71.88 91 ALA A C 1
ATOM 726 O O . ALA A 1 91 ? -3.924 -28.007 -29.833 1.00 71.88 91 ALA A O 1
ATOM 727 N N . ASN A 1 92 ? -5.008 -26.144 -29.207 1.00 67.44 92 ASN A N 1
ATOM 728 C CA . ASN A 1 92 ? -5.837 -26.029 -30.409 1.00 67.44 92 ASN A CA 1
ATOM 729 C C . ASN A 1 92 ? -5.102 -25.354 -31.588 1.00 67.44 92 ASN A C 1
ATOM 731 O O . ASN A 1 92 ? -5.643 -25.292 -32.688 1.00 67.44 92 ASN A O 1
ATOM 735 N N . GLY A 1 93 ? -3.882 -24.852 -31.370 1.00 60.19 93 GLY A N 1
ATOM 736 C CA . GLY A 1 93 ? -3.051 -24.145 -32.348 1.00 60.19 93 GLY A CA 1
ATOM 737 C C . GLY A 1 93 ? -2.152 -25.035 -33.211 1.00 60.19 93 GLY A C 1
ATOM 738 O O . GLY A 1 93 ? -1.141 -24.551 -33.708 1.00 60.19 93 GLY A O 1
ATOM 739 N N . ASN A 1 94 ? -2.491 -26.312 -33.402 1.00 58.12 94 ASN A N 1
ATOM 740 C CA . ASN A 1 94 ? -1.790 -27.196 -34.331 1.00 58.12 94 ASN A CA 1
ATOM 741 C C . ASN A 1 94 ? -2.720 -27.547 -35.489 1.00 58.12 94 ASN A C 1
ATOM 743 O O . ASN A 1 94 ? -3.579 -28.404 -35.321 1.00 58.12 94 ASN A O 1
ATOM 747 N N . ASN A 1 95 ? -2.555 -26.853 -36.621 1.00 52.19 95 ASN A N 1
ATOM 748 C CA . ASN A 1 95 ? -2.683 -27.365 -37.994 1.00 52.19 95 ASN A CA 1
ATOM 749 C C . ASN A 1 95 ? -2.570 -26.205 -38.995 1.00 52.19 95 ASN A C 1
ATOM 751 O O . ASN A 1 95 ? -3.584 -25.715 -39.468 1.00 52.19 95 ASN A O 1
ATOM 755 N N . THR A 1 96 ? -1.350 -25.815 -39.364 1.00 47.09 96 THR A N 1
ATOM 756 C CA . THR A 1 96 ? -1.015 -25.511 -40.767 1.00 47.09 96 THR A CA 1
ATOM 757 C C . THR A 1 96 ? 0.480 -25.741 -40.938 1.00 47.09 96 THR A C 1
ATOM 759 O O . THR A 1 96 ? 1.307 -24.879 -40.640 1.00 47.09 96 THR A O 1
ATOM 762 N N . SER A 1 97 ? 0.826 -26.950 -41.376 1.00 46.00 97 SER A N 1
ATOM 763 C CA . SER A 1 97 ? 2.098 -27.215 -42.034 1.00 46.00 97 SER A CA 1
ATOM 764 C C . SER A 1 97 ? 2.285 -26.200 -43.158 1.00 46.00 97 SER A C 1
ATOM 766 O O . SER A 1 97 ? 1.405 -26.041 -44.003 1.00 46.00 97 SER A O 1
ATOM 768 N N . PHE A 1 98 ? 3.421 -25.515 -43.151 1.00 37.53 98 PHE A N 1
ATOM 769 C CA . PHE A 1 98 ? 3.829 -24.596 -44.201 1.00 37.53 98 PHE A CA 1
ATOM 770 C C . PHE A 1 98 ? 4.267 -25.416 -45.426 1.00 37.53 98 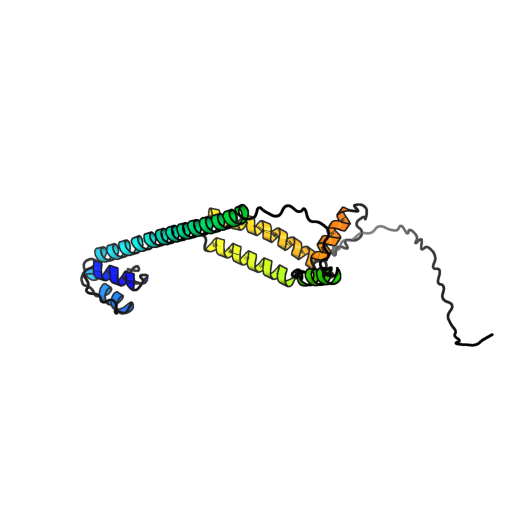PHE A C 1
ATOM 772 O O . PHE A 1 98 ? 5.451 -25.646 -45.644 1.00 37.53 98 PHE A O 1
ATOM 779 N N . ASP A 1 99 ? 3.291 -25.932 -46.170 1.00 58.31 99 ASP A N 1
ATOM 780 C CA . ASP A 1 99 ? 3.473 -26.490 -47.509 1.00 58.31 99 ASP A CA 1
ATOM 781 C C . ASP A 1 99 ? 2.331 -25.995 -48.401 1.00 58.31 99 ASP A C 1
ATOM 783 O O . ASP A 1 99 ? 1.238 -26.556 -48.440 1.00 58.31 99 ASP A O 1
ATOM 787 N N . GLN A 1 100 ? 2.570 -24.863 -49.056 1.00 41.78 100 GLN A N 1
ATOM 788 C CA . GLN A 1 100 ? 1.806 -24.365 -50.196 1.00 41.78 100 GLN A CA 1
ATOM 789 C C . GLN A 1 100 ? 2.703 -23.316 -50.862 1.00 41.78 100 GLN A C 1
ATOM 791 O O . GLN A 1 100 ? 3.043 -22.299 -50.275 1.00 41.78 100 GLN A O 1
ATOM 796 N N . GLY A 1 101 ? 3.265 -23.578 -52.038 1.00 37.94 101 GLY A N 1
ATOM 797 C CA . GLY A 1 101 ? 2.492 -23.888 -53.230 1.00 37.94 101 GLY A CA 1
ATOM 798 C C . GLY A 1 101 ? 2.068 -22.556 -53.832 1.00 37.94 101 GLY A C 1
ATOM 799 O O . GLY A 1 101 ? 1.040 -22.009 -53.452 1.00 37.94 101 GLY A O 1
ATOM 800 N N . CYS A 1 102 ? 2.906 -22.035 -54.735 1.00 41.88 102 CYS A N 1
ATOM 801 C CA . CYS A 1 102 ? 2.717 -20.787 -55.472 1.00 41.88 102 CYS A CA 1
ATOM 802 C C . CYS A 1 102 ? 1.273 -20.628 -55.957 1.00 41.88 102 CYS A C 1
ATOM 804 O O . CYS A 1 102 ? 0.894 -21.242 -56.955 1.00 41.88 102 CYS A O 1
ATOM 806 N N . LYS A 1 103 ? 0.495 -19.766 -55.301 1.00 47.31 103 LYS A N 1
ATOM 807 C CA . LYS A 1 103 ? -0.660 -19.112 -55.911 1.00 47.31 103 LYS A CA 1
ATOM 808 C C . LYS A 1 103 ? -0.668 -17.652 -55.489 1.00 47.31 103 LYS A C 1
ATOM 810 O O . LYS A 1 103 ? -0.599 -17.325 -54.314 1.00 47.31 103 LYS A O 1
ATOM 815 N N . SER A 1 104 ? -0.666 -16.819 -56.518 1.00 53.09 104 SER A N 1
ATOM 816 C CA . SER A 1 104 ? -0.649 -15.366 -56.520 1.00 53.09 104 SER A CA 1
ATOM 817 C C . SER A 1 104 ? -1.691 -14.762 -55.576 1.00 53.09 104 SER A C 1
ATOM 819 O O . SER A 1 104 ? -2.882 -14.767 -55.893 1.00 53.09 104 SER A O 1
ATOM 821 N N . GLU A 1 105 ? -1.231 -14.197 -54.467 1.00 52.88 105 GLU A N 1
ATOM 822 C CA . GLU A 1 105 ? -1.926 -13.113 -53.774 1.00 52.88 105 GLU A CA 1
ATOM 823 C C . GLU A 1 105 ? -1.399 -11.772 -54.311 1.00 52.88 105 GLU A C 1
ATOM 825 O O . GLU A 1 105 ? -0.263 -11.726 -54.798 1.00 52.88 105 GLU A O 1
ATOM 830 N N . PRO A 1 106 ? -2.200 -10.689 -54.309 1.00 55.88 106 PRO A N 1
ATOM 831 C CA . PRO A 1 106 ? -1.696 -9.380 -54.695 1.00 55.88 106 PRO A CA 1
ATOM 832 C C . PRO A 1 106 ? -0.603 -9.029 -53.695 1.00 55.88 106 PRO A C 1
ATOM 834 O O . PRO A 1 106 ? -0.901 -8.888 -52.514 1.00 55.88 106 PRO A O 1
ATOM 837 N N . GLU A 1 107 ? 0.648 -8.962 -54.156 1.00 57.62 107 GLU A N 1
ATOM 838 C CA . GLU A 1 107 ? 1.782 -8.614 -53.308 1.00 57.62 107 GLU A CA 1
ATOM 839 C C . GLU A 1 107 ? 1.404 -7.374 -52.495 1.00 57.62 107 GLU A C 1
ATOM 841 O O . GLU A 1 107 ? 1.261 -6.275 -53.044 1.00 57.62 107 GLU A O 1
ATOM 846 N N . GLU A 1 108 ? 1.177 -7.553 -51.190 1.00 63.94 108 GLU A N 1
ATOM 847 C CA . GLU A 1 108 ? 1.159 -6.440 -50.262 1.00 63.94 108 GLU A CA 1
ATOM 848 C C . GLU A 1 108 ? 2.519 -5.778 -50.436 1.00 63.94 108 GLU A C 1
ATOM 850 O O . GLU A 1 108 ? 3.542 -6.308 -50.004 1.00 63.94 108 GLU A O 1
ATOM 855 N N . SER A 1 109 ? 2.524 -4.678 -51.196 1.00 78.81 109 SER A N 1
ATOM 856 C CA . SER A 1 109 ? 3.743 -4.019 -51.646 1.00 78.81 109 SER A CA 1
ATOM 857 C C . SER A 1 109 ? 4.684 -3.842 -50.462 1.00 78.81 109 SER A C 1
ATOM 859 O O . SER A 1 109 ? 4.243 -3.532 -49.354 1.00 78.81 109 SER A O 1
ATOM 861 N N . LEU A 1 110 ? 5.987 -3.979 -50.689 1.00 79.06 110 LEU A N 1
ATOM 862 C CA . LEU A 1 110 ? 7.004 -3.653 -49.693 1.00 79.06 110 LEU A CA 1
ATOM 863 C C . LEU A 1 110 ? 6.725 -2.283 -49.031 1.00 79.06 110 LEU A C 1
ATOM 865 O O . LEU A 1 110 ? 6.978 -2.110 -47.842 1.00 79.06 110 LEU A O 1
ATOM 869 N N . ASP A 1 111 ? 6.098 -1.348 -49.752 1.00 77.38 111 ASP A N 1
ATOM 870 C CA . ASP A 1 111 ? 5.630 -0.066 -49.219 1.00 77.38 111 ASP A CA 1
ATOM 871 C C . ASP A 1 111 ? 4.497 -0.177 -48.187 1.00 77.38 111 ASP A C 1
ATOM 873 O O . ASP A 1 111 ? 4.468 0.612 -47.243 1.00 77.38 111 ASP A O 1
ATOM 877 N N . SER A 1 112 ? 3.564 -1.120 -48.343 1.00 80.94 112 SER A N 1
ATOM 878 C CA . SER A 1 112 ? 2.526 -1.459 -47.354 1.00 80.94 112 SER A CA 1
ATOM 879 C C . SER A 1 112 ? 3.168 -1.935 -46.052 1.00 80.94 112 SER A C 1
ATOM 881 O O . SER A 1 112 ? 2.902 -1.381 -44.982 1.00 80.94 112 SER A O 1
ATOM 883 N N . LEU A 1 113 ? 4.100 -2.886 -46.156 1.00 80.62 113 LEU A N 1
ATOM 884 C CA . LEU A 1 113 ? 4.819 -3.429 -45.009 1.00 80.62 113 LEU A CA 1
ATOM 885 C C . LEU A 1 113 ? 5.683 -2.357 -44.329 1.00 80.62 113 LEU A C 1
ATOM 887 O O . LEU A 1 113 ? 5.633 -2.196 -43.111 1.00 80.62 113 LEU A O 1
ATOM 891 N N . ILE A 1 114 ? 6.416 -1.553 -45.106 1.00 79.81 114 ILE A N 1
ATOM 892 C CA . ILE A 1 114 ? 7.214 -0.432 -44.590 1.00 79.81 114 ILE A CA 1
ATOM 893 C C . ILE A 1 114 ? 6.322 0.612 -43.904 1.00 79.81 114 ILE A C 1
ATOM 895 O O . ILE A 1 114 ? 6.701 1.141 -42.855 1.00 79.81 114 ILE A O 1
ATOM 899 N N . LYS A 1 115 ? 5.140 0.920 -44.455 1.00 76.38 115 LYS A N 1
ATOM 900 C CA . LYS A 1 115 ? 4.175 1.833 -43.821 1.00 76.38 115 LYS A CA 1
ATOM 901 C C . LYS A 1 115 ? 3.645 1.258 -42.506 1.00 76.38 115 LYS A C 1
ATOM 903 O O . LYS A 1 115 ? 3.689 1.972 -41.508 1.00 76.38 115 LYS A O 1
ATOM 908 N N . SER A 1 116 ? 3.243 -0.015 -42.489 1.00 73.75 116 SER A N 1
ATOM 909 C CA . SER A 1 116 ? 2.748 -0.724 -41.298 1.00 73.75 116 SER A CA 1
ATOM 910 C C . SER A 1 116 ? 3.789 -0.764 -40.169 1.00 73.75 116 SER A C 1
ATOM 912 O O . SER A 1 116 ? 3.504 -0.386 -39.028 1.00 73.75 116 SER A O 1
ATOM 914 N N . VAL A 1 117 ? 5.042 -1.100 -40.496 1.00 70.12 117 VAL A N 1
ATOM 915 C CA . VAL A 1 117 ? 6.152 -1.119 -39.529 1.00 70.12 117 VAL A CA 1
ATOM 916 C C . VAL A 1 117 ? 6.450 0.284 -38.995 1.00 70.12 117 VAL A C 1
ATOM 918 O O . VAL A 1 117 ? 6.606 0.453 -37.789 1.00 70.12 117 VAL A O 1
ATOM 921 N N . ARG A 1 118 ? 6.467 1.319 -39.850 1.00 63.53 118 ARG A N 1
ATOM 922 C CA . ARG A 1 118 ? 6.672 2.712 -39.404 1.00 63.53 118 ARG A CA 1
ATOM 923 C C . ARG A 1 118 ? 5.576 3.197 -38.453 1.00 63.53 118 ARG A C 1
ATOM 925 O O . ARG A 1 118 ? 5.885 3.976 -37.555 1.00 63.53 118 ARG A O 1
ATOM 932 N N . THR A 1 119 ? 4.331 2.748 -38.623 1.00 61.25 119 THR A N 1
ATOM 933 C CA . THR A 1 119 ? 3.217 3.093 -37.721 1.00 61.25 119 THR A CA 1
ATOM 934 C C . THR A 1 119 ? 3.244 2.354 -36.380 1.00 61.25 119 THR A C 1
ATOM 936 O O . THR A 1 119 ? 2.673 2.855 -35.416 1.00 61.25 119 THR A O 1
ATOM 939 N N . LEU A 1 120 ? 3.937 1.214 -36.283 1.00 57.59 120 LEU A N 1
ATOM 940 C CA . LEU A 1 120 ? 4.137 0.461 -35.034 1.00 57.59 120 LEU A CA 1
ATOM 941 C C . LEU A 1 120 ? 5.334 0.960 -34.209 1.00 57.59 120 LEU A C 1
ATOM 943 O O . LEU A 1 120 ? 5.486 0.584 -33.045 1.00 57.59 120 LEU A O 1
ATOM 947 N N . THR A 1 121 ? 6.182 1.817 -34.783 1.00 65.88 121 THR A N 1
ATOM 948 C CA . THR A 1 121 ? 7.329 2.396 -34.081 1.00 65.88 121 THR A CA 1
ATOM 949 C C . THR A 1 121 ? 6.859 3.437 -33.068 1.00 65.88 121 THR A C 1
ATOM 951 O O . THR A 1 121 ? 6.724 4.625 -33.368 1.00 65.88 121 THR A O 1
ATOM 954 N N . ILE A 1 122 ? 6.628 2.998 -31.833 1.00 69.31 122 ILE A N 1
ATOM 955 C CA . ILE A 1 122 ? 6.414 3.893 -30.695 1.00 69.31 122 ILE A CA 1
ATOM 956 C C . ILE A 1 122 ? 7.684 4.734 -30.532 1.00 69.31 122 ILE A C 1
ATOM 958 O O . ILE A 1 122 ? 8.784 4.191 -30.397 1.00 69.31 122 ILE A O 1
ATOM 962 N N . LYS A 1 123 ? 7.550 6.068 -30.565 1.00 69.44 123 LYS A N 1
ATOM 963 C CA . LYS A 1 123 ? 8.684 6.958 -30.283 1.00 69.44 123 LYS A CA 1
ATOM 964 C C . LYS A 1 123 ? 9.215 6.622 -28.887 1.00 69.44 123 LYS A C 1
ATOM 966 O O . LYS A 1 123 ? 8.430 6.677 -27.938 1.00 69.44 123 LYS A O 1
ATOM 971 N N . PRO A 1 124 ? 10.511 6.293 -28.741 1.00 65.25 124 PRO A N 1
ATOM 972 C CA . PRO A 1 124 ? 11.066 6.034 -27.427 1.00 65.25 124 PRO A CA 1
ATOM 973 C C . PRO A 1 124 ? 10.871 7.283 -26.557 1.00 65.25 124 PRO A C 1
ATOM 975 O O . PRO A 1 124 ? 11.050 8.403 -27.055 1.00 65.25 124 PRO A O 1
ATOM 978 N N . PRO A 1 125 ? 10.476 7.120 -25.283 1.00 63.72 125 PRO A N 1
ATOM 979 C CA . PRO A 1 125 ? 10.305 8.248 -24.386 1.00 63.72 125 PRO A CA 1
ATOM 980 C C . PRO A 1 125 ? 11.616 9.032 -24.306 1.00 63.72 125 PRO A C 1
ATOM 982 O O . PRO A 1 125 ? 12.693 8.460 -24.123 1.00 63.72 125 PRO A O 1
ATOM 985 N N . SER A 1 126 ? 11.535 10.353 -24.468 1.00 68.38 126 SER A N 1
ATOM 986 C CA . SER A 1 126 ? 12.707 11.206 -24.315 1.00 68.38 126 SER A CA 1
ATOM 987 C C . SER A 1 126 ? 13.063 11.275 -22.833 1.00 68.38 126 SER A C 1
ATOM 989 O O . SER A 1 126 ? 12.411 11.999 -22.076 1.00 68.38 126 SER A O 1
ATOM 991 N N . LEU A 1 127 ? 14.090 10.539 -22.406 1.00 68.19 127 LEU A N 1
ATOM 992 C CA . LEU A 1 127 ? 14.689 10.763 -21.093 1.00 68.19 127 LEU A CA 1
ATOM 993 C C . LEU A 1 127 ? 15.399 12.120 -21.107 1.00 68.19 127 LEU A C 1
ATOM 995 O O . LEU A 1 127 ? 16.559 12.236 -21.509 1.00 68.19 127 LEU A O 1
ATOM 999 N N . THR A 1 128 ? 14.674 13.155 -20.697 1.00 76.69 128 THR A N 1
ATOM 1000 C CA . THR A 1 128 ? 15.229 14.480 -20.435 1.00 76.69 128 THR A CA 1
ATOM 1001 C C . THR A 1 128 ? 15.778 14.538 -19.011 1.00 76.69 128 THR A C 1
ATOM 1003 O O . THR A 1 128 ? 15.361 13.784 -18.130 1.00 76.69 128 THR A O 1
ATOM 1006 N N . ASN A 1 129 ? 16.677 15.489 -18.746 1.00 76.12 129 ASN A N 1
ATOM 1007 C CA . ASN A 1 129 ? 17.184 15.733 -17.390 1.00 76.12 129 ASN A CA 1
ATOM 1008 C C . ASN A 1 129 ? 16.055 16.004 -16.381 1.00 76.12 129 ASN A C 1
ATOM 1010 O O . ASN A 1 129 ? 16.165 15.628 -15.218 1.00 76.12 129 ASN A O 1
ATOM 1014 N N . GLN A 1 130 ? 14.949 16.609 -16.824 1.00 81.31 130 GLN A N 1
ATOM 1015 C CA . GLN A 1 130 ? 13.782 16.846 -15.978 1.00 81.31 130 GLN A CA 1
ATOM 1016 C C . GLN A 1 130 ? 13.103 15.540 -15.551 1.00 81.31 130 GLN A C 1
ATOM 1018 O O . GLN A 1 130 ? 12.855 15.363 -14.361 1.00 81.31 130 GLN A O 1
ATOM 1023 N N . VAL A 1 131 ? 12.869 14.617 -16.490 1.00 83.12 131 VAL A N 1
ATOM 1024 C CA . VAL A 1 131 ? 12.281 13.298 -16.195 1.00 83.12 131 VAL A CA 1
ATOM 1025 C C . VAL A 1 131 ? 13.191 12.500 -15.260 1.00 83.12 131 VAL A C 1
ATOM 1027 O O . VAL A 1 131 ? 12.708 11.881 -14.316 1.00 83.12 131 VAL A O 1
ATOM 1030 N N . ASN A 1 132 ? 14.511 12.585 -15.451 1.00 82.19 132 ASN A N 1
ATOM 1031 C CA . ASN A 1 132 ? 15.466 11.916 -14.566 1.00 82.19 132 ASN A CA 1
ATOM 1032 C C . ASN A 1 132 ? 15.450 12.480 -13.141 1.00 82.19 132 ASN A C 1
ATOM 1034 O O . ASN A 1 132 ? 15.439 11.732 -12.164 1.00 82.19 132 ASN A O 1
ATOM 1038 N N . ARG A 1 133 ? 15.395 13.808 -13.010 1.00 85.06 133 ARG A N 1
ATOM 1039 C CA . ARG A 1 133 ? 15.295 14.468 -11.707 1.00 85.06 133 ARG A CA 1
ATOM 1040 C C . ARG A 1 133 ? 13.992 14.112 -10.990 1.00 85.06 133 ARG A C 1
ATOM 1042 O O . ARG A 1 133 ? 14.006 13.865 -9.788 1.00 85.06 133 ARG A O 1
ATOM 1049 N N . GLU A 1 134 ? 12.877 14.084 -11.714 1.00 89.50 134 GLU A N 1
ATOM 1050 C CA . GLU A 1 134 ? 11.583 13.695 -11.154 1.00 89.50 134 GLU A CA 1
ATOM 1051 C C . GLU A 1 134 ? 11.581 12.227 -10.710 1.00 89.50 134 GLU A C 1
ATOM 1053 O O . GLU A 1 134 ? 11.123 11.926 -9.609 1.00 89.50 134 GLU A O 1
ATOM 1058 N N . GLY A 1 135 ? 12.173 11.328 -11.502 1.00 88.56 135 GLY A N 1
ATOM 1059 C CA . GLY A 1 135 ? 12.346 9.922 -11.134 1.00 88.56 135 GLY A CA 1
ATOM 1060 C C . GLY A 1 135 ? 13.130 9.732 -9.831 1.00 88.56 135 GLY A C 1
ATOM 1061 O O . GLY A 1 135 ? 12.686 8.986 -8.956 1.00 88.56 135 GLY A O 1
ATOM 1062 N N . LEU A 1 136 ? 14.242 10.460 -9.655 1.00 89.88 136 LEU A N 1
ATOM 1063 C CA . LEU A 1 136 ? 15.031 10.451 -8.412 1.00 89.88 136 LEU A CA 1
ATOM 1064 C C . LEU A 1 136 ? 14.202 10.891 -7.200 1.00 89.88 136 LEU A C 1
ATOM 1066 O O . LEU A 1 136 ? 14.222 10.243 -6.152 1.00 89.88 136 LEU A O 1
ATOM 1070 N N . GLU A 1 137 ? 13.449 11.979 -7.348 1.00 92.44 137 GLU A N 1
ATOM 1071 C CA . GLU A 1 137 ? 12.606 12.532 -6.287 1.00 92.44 137 GLU A CA 1
ATOM 1072 C C . GLU A 1 137 ? 11.500 11.547 -5.872 1.00 92.44 137 GLU A C 1
ATOM 1074 O O . GLU A 1 137 ? 11.280 11.309 -4.682 1.00 92.44 137 GLU A O 1
ATOM 1079 N N . GLN A 1 138 ? 10.819 10.935 -6.846 1.00 93.31 138 GLN A N 1
ATOM 1080 C CA . GLN A 1 138 ? 9.770 9.945 -6.583 1.00 93.31 138 GLN A CA 1
ATOM 1081 C C . GLN A 1 138 ? 10.334 8.681 -5.926 1.00 93.31 138 GLN A C 1
ATOM 1083 O O . GLN A 1 138 ? 9.743 8.164 -4.977 1.00 93.31 138 GLN A O 1
ATOM 1088 N N . GLY A 1 139 ? 11.507 8.217 -6.365 1.00 92.75 139 GLY A N 1
ATOM 1089 C CA . GLY A 1 139 ? 12.189 7.086 -5.742 1.00 92.75 139 GLY A CA 1
ATOM 1090 C C . GLY A 1 139 ? 12.517 7.337 -4.270 1.00 92.75 139 GLY A C 1
ATOM 1091 O O . GLY A 1 139 ? 12.211 6.502 -3.419 1.00 92.75 139 GLY A O 1
ATOM 1092 N N . ARG A 1 140 ? 13.043 8.523 -3.936 1.00 92.94 140 ARG A N 1
ATOM 1093 C CA . ARG A 1 140 ? 13.322 8.915 -2.541 1.00 92.94 140 ARG A CA 1
ATOM 1094 C C . ARG A 1 140 ? 12.049 8.973 -1.693 1.00 92.94 140 ARG A C 1
ATOM 1096 O O . ARG A 1 140 ? 12.042 8.500 -0.556 1.00 92.94 140 ARG A O 1
ATOM 1103 N N . LYS A 1 141 ? 10.950 9.499 -2.245 1.00 95.25 141 LYS A N 1
ATOM 1104 C CA . LYS A 1 141 ? 9.638 9.499 -1.571 1.00 95.25 141 LYS A CA 1
ATOM 1105 C C . LYS A 1 141 ? 9.145 8.086 -1.280 1.00 95.25 141 LYS A C 1
ATOM 1107 O O . LYS A 1 141 ? 8.651 7.838 -0.183 1.00 95.25 141 LYS A O 1
ATOM 1112 N N . LEU A 1 142 ? 9.311 7.166 -2.228 1.00 93.38 142 LEU A N 1
ATOM 1113 C CA . LEU A 1 142 ? 8.906 5.773 -2.067 1.00 93.38 142 LEU A CA 1
ATOM 1114 C C . LEU A 1 142 ? 9.700 5.080 -0.952 1.00 93.38 142 LEU A C 1
ATOM 1116 O O . LEU A 1 142 ? 9.106 4.433 -0.093 1.00 93.38 142 LEU A O 1
ATOM 1120 N N . VAL A 1 143 ? 11.022 5.274 -0.914 1.00 94.00 143 VAL A N 1
ATOM 1121 C CA . VAL A 1 143 ? 11.882 4.750 0.162 1.00 94.00 143 VAL A CA 1
ATOM 1122 C C . VAL A 1 143 ? 11.417 5.249 1.532 1.00 94.00 143 VAL A C 1
ATOM 1124 O O . VAL A 1 143 ? 11.200 4.445 2.439 1.00 94.00 143 VAL A O 1
ATOM 1127 N N . ASN A 1 144 ? 11.180 6.556 1.667 1.00 92.38 144 ASN A N 1
ATOM 1128 C CA . ASN A 1 144 ? 10.707 7.149 2.919 1.00 92.38 144 ASN A CA 1
ATOM 1129 C C . ASN A 1 144 ? 9.323 6.628 3.330 1.00 92.38 144 ASN A C 1
ATOM 1131 O O . ASN A 1 144 ? 9.080 6.385 4.511 1.00 92.38 144 ASN A O 1
ATOM 1135 N N . TYR A 1 145 ? 8.420 6.434 2.364 1.00 94.44 145 TYR A N 1
ATOM 1136 C CA . TYR A 1 145 ? 7.085 5.909 2.628 1.00 94.44 145 TYR A CA 1
ATOM 1137 C C . TYR A 1 145 ? 7.141 4.498 3.221 1.00 94.44 145 TYR A C 1
ATOM 1139 O O . TYR A 1 145 ? 6.513 4.248 4.249 1.00 94.44 145 TYR A O 1
ATOM 1147 N N . PHE A 1 146 ? 7.922 3.593 2.625 1.00 92.75 146 PHE A N 1
ATOM 1148 C CA . PHE A 1 146 ? 8.066 2.227 3.137 1.00 92.75 146 PHE A CA 1
ATOM 1149 C C . PHE A 1 146 ? 8.748 2.192 4.503 1.00 92.75 146 PHE A C 1
ATOM 1151 O O . PHE A 1 146 ? 8.324 1.441 5.373 1.00 92.75 146 PHE A O 1
ATOM 1158 N N . GLN A 1 147 ? 9.739 3.051 4.738 1.00 89.44 147 GLN A N 1
ATOM 1159 C CA . GLN A 1 147 ? 10.388 3.134 6.045 1.00 89.44 147 GLN A CA 1
ATOM 1160 C C . GLN A 1 147 ? 9.420 3.556 7.167 1.00 89.44 147 GLN A C 1
ATOM 1162 O O . GLN A 1 147 ? 9.580 3.126 8.305 1.00 89.44 147 GLN A O 1
ATOM 1167 N N . GLN A 1 148 ? 8.426 4.395 6.863 1.00 90.81 148 GLN A N 1
ATOM 1168 C CA . GLN A 1 148 ? 7.474 4.913 7.852 1.00 90.81 148 GLN A CA 1
ATOM 1169 C C . GLN A 1 148 ? 6.226 4.041 8.029 1.00 90.81 148 GLN A C 1
ATOM 1171 O O . GLN A 1 148 ? 5.606 4.090 9.089 1.00 90.81 148 GLN A O 1
ATOM 1176 N N . ASN A 1 149 ? 5.831 3.292 6.994 1.00 91.12 149 ASN A N 1
ATOM 1177 C CA . ASN A 1 149 ? 4.525 2.630 6.943 1.00 91.12 149 ASN A CA 1
ATOM 1178 C C . ASN A 1 149 ? 4.595 1.098 6.837 1.00 91.12 149 ASN A C 1
ATOM 1180 O O . ASN A 1 149 ? 3.555 0.458 6.978 1.00 91.12 149 ASN A O 1
ATOM 1184 N N . ASP A 1 150 ? 5.761 0.493 6.579 1.00 92.81 150 ASP A N 1
ATOM 1185 C CA . ASP A 1 150 ? 5.877 -0.970 6.514 1.00 92.81 150 ASP A CA 1
ATOM 1186 C C . ASP A 1 150 ? 5.874 -1.575 7.938 1.00 92.81 150 ASP A C 1
ATOM 1188 O O . ASP A 1 150 ? 6.733 -1.224 8.752 1.00 92.81 150 ASP A O 1
ATOM 1192 N N . PRO A 1 151 ? 4.940 -2.494 8.260 1.00 92.62 151 PRO A N 1
ATOM 1193 C CA . PRO A 1 151 ? 4.894 -3.168 9.560 1.00 92.62 151 PRO A CA 1
ATOM 1194 C C . PRO A 1 151 ? 6.124 -4.043 9.848 1.00 92.62 151 PRO A C 1
ATOM 1196 O O . PRO A 1 151 ? 6.415 -4.342 11.007 1.00 92.62 151 PRO A O 1
ATOM 1199 N N . HIS A 1 152 ? 6.840 -4.480 8.808 1.00 94.62 152 HIS A N 1
ATOM 1200 C CA . HIS A 1 152 ? 7.991 -5.368 8.913 1.00 94.62 152 HIS A CA 1
ATOM 1201 C C . HIS A 1 152 ? 9.300 -4.605 8.694 1.00 94.62 152 HIS A C 1
ATOM 1203 O O . HIS A 1 152 ? 9.742 -4.390 7.563 1.00 94.62 152 HIS A O 1
ATOM 1209 N N . LEU A 1 153 ? 9.982 -4.279 9.795 1.00 89.25 153 LEU A N 1
ATOM 1210 C CA . LEU A 1 153 ? 11.221 -3.496 9.780 1.00 89.25 153 LEU A CA 1
ATOM 1211 C C . LEU A 1 153 ? 12.312 -4.098 8.875 1.00 89.25 153 LEU A C 1
ATOM 1213 O O . LEU A 1 153 ? 12.915 -3.387 8.074 1.00 89.25 153 LEU A O 1
ATOM 1217 N N . ASP A 1 154 ? 12.532 -5.413 8.938 1.00 92.06 154 ASP A N 1
ATOM 1218 C CA . ASP A 1 154 ? 13.558 -6.082 8.125 1.00 92.06 154 ASP A CA 1
ATOM 1219 C C . ASP A 1 154 ? 13.265 -6.013 6.623 1.00 92.06 154 ASP A C 1
ATOM 1221 O O . ASP A 1 154 ? 14.181 -5.883 5.805 1.00 92.06 154 ASP A O 1
ATOM 1225 N N . ARG A 1 155 ? 11.986 -6.086 6.243 1.00 93.81 155 ARG A N 1
ATOM 1226 C CA . ARG A 1 155 ? 11.555 -5.949 4.850 1.00 93.81 155 ARG A CA 1
ATOM 1227 C C . ARG A 1 155 ? 11.759 -4.515 4.371 1.00 93.81 155 ARG A C 1
ATOM 1229 O O . ARG A 1 155 ? 12.319 -4.323 3.292 1.00 93.81 155 ARG A O 1
ATOM 1236 N N . ALA A 1 156 ? 11.385 -3.537 5.193 1.00 92.19 156 ALA A N 1
ATOM 1237 C CA . ALA A 1 156 ? 11.570 -2.119 4.912 1.00 92.19 156 ALA A CA 1
ATOM 1238 C C . ALA A 1 156 ? 13.052 -1.766 4.712 1.00 92.19 156 ALA A C 1
ATOM 1240 O O . ALA A 1 156 ? 13.408 -1.112 3.734 1.00 92.19 156 ALA A O 1
ATOM 1241 N N . LEU A 1 157 ? 13.935 -2.265 5.584 1.00 91.31 157 LEU A N 1
ATOM 1242 C CA . LEU A 1 157 ? 15.380 -2.031 5.504 1.00 91.31 157 LEU A CA 1
ATOM 1243 C C . LEU A 1 157 ? 16.019 -2.693 4.277 1.00 91.31 157 LEU A C 1
ATOM 1245 O O . LEU A 1 157 ? 16.894 -2.105 3.639 1.00 91.31 157 LEU A O 1
ATOM 1249 N N . ARG A 1 158 ? 15.585 -3.909 3.917 1.00 92.75 158 ARG A N 1
ATOM 1250 C CA . ARG A 1 158 ? 16.033 -4.576 2.681 1.00 92.75 158 ARG A CA 1
ATOM 1251 C C . ARG A 1 158 ? 15.588 -3.803 1.444 1.00 92.75 158 ARG A C 1
ATOM 1253 O O . ARG A 1 158 ? 16.400 -3.578 0.553 1.00 92.75 158 ARG A O 1
ATOM 1260 N N . PHE A 1 159 ? 14.330 -3.366 1.414 1.00 94.12 159 PHE A N 1
ATOM 1261 C CA . PHE A 1 159 ? 13.805 -2.532 0.337 1.00 94.12 159 PHE A CA 1
ATOM 1262 C C . PHE A 1 159 ? 14.581 -1.217 0.224 1.00 94.12 159 PHE A C 1
ATOM 1264 O O . PHE A 1 159 ? 15.041 -0.875 -0.860 1.00 94.12 159 PHE A O 1
ATOM 1271 N N . GLN A 1 160 ? 14.800 -0.525 1.343 1.00 94.19 160 GLN A N 1
ATOM 1272 C CA . GLN A 1 160 ? 15.568 0.714 1.391 1.00 94.19 160 GLN A CA 1
ATOM 1273 C C . GLN A 1 160 ? 16.984 0.531 0.845 1.00 94.19 160 GLN A C 1
ATOM 1275 O O . GLN A 1 160 ? 17.417 1.335 0.026 1.00 94.19 160 GLN A O 1
ATOM 1280 N N . ARG A 1 161 ? 17.702 -0.520 1.266 1.00 94.06 161 ARG A N 1
ATOM 1281 C CA . ARG A 1 161 ? 19.056 -0.802 0.766 1.00 94.06 161 ARG A CA 1
ATOM 1282 C C . ARG A 1 161 ? 19.056 -0.975 -0.751 1.00 94.06 161 ARG A C 1
ATOM 1284 O O . ARG A 1 161 ? 19.768 -0.248 -1.433 1.00 94.06 161 ARG A O 1
ATOM 1291 N N . ASN A 1 162 ? 18.224 -1.884 -1.255 1.00 93.81 162 ASN A N 1
ATOM 1292 C CA . ASN A 1 162 ? 18.176 -2.210 -2.680 1.00 93.81 162 ASN A CA 1
ATOM 1293 C C . ASN A 1 162 ? 17.745 -1.001 -3.521 1.00 93.81 162 ASN A C 1
ATOM 1295 O O . ASN A 1 162 ? 18.264 -0.762 -4.608 1.00 93.81 162 ASN A O 1
ATOM 1299 N N . MET A 1 163 ? 16.789 -0.223 -3.014 1.00 93.38 163 MET A N 1
ATOM 1300 C CA . MET A 1 163 ? 16.282 0.933 -3.736 1.00 93.38 163 MET A CA 1
ATOM 1301 C C . MET A 1 163 ? 17.283 2.088 -3.732 1.00 93.38 163 MET A C 1
ATOM 1303 O O . MET A 1 163 ? 17.443 2.750 -4.751 1.00 93.38 163 MET A O 1
ATOM 1307 N N . ASN A 1 164 ? 18.001 2.310 -2.629 1.00 92.75 164 ASN A N 1
ATOM 1308 C CA . ASN A 1 164 ? 19.074 3.303 -2.578 1.00 92.75 164 ASN A CA 1
ATOM 1309 C C . ASN A 1 164 ? 20.243 2.939 -3.498 1.00 92.75 164 ASN A C 1
ATOM 1311 O O . ASN A 1 164 ? 20.821 3.831 -4.105 1.00 92.75 164 ASN A O 1
ATOM 1315 N N . GLU A 1 165 ? 20.567 1.653 -3.629 1.00 94.06 165 GLU A N 1
ATOM 1316 C CA . GLU A 1 165 ? 21.569 1.169 -4.585 1.00 94.06 165 GLU A CA 1
ATOM 1317 C C . GLU A 1 165 ? 21.170 1.533 -6.025 1.00 94.06 165 GLU A C 1
ATOM 1319 O O . GLU A 1 165 ? 21.925 2.212 -6.719 1.00 94.06 165 GLU A O 1
ATOM 1324 N N . CYS A 1 166 ? 19.923 1.245 -6.417 1.00 88.12 166 CYS A N 1
ATOM 1325 C CA . CYS A 1 166 ? 19.391 1.651 -7.724 1.00 88.12 166 CYS A CA 1
ATOM 1326 C C . CYS A 1 166 ? 19.355 3.179 -7.911 1.00 88.12 166 CYS A C 1
ATOM 1328 O O . CYS A 1 166 ? 19.655 3.690 -8.990 1.00 88.12 166 CYS A O 1
ATOM 1330 N N . LEU A 1 167 ? 18.961 3.932 -6.878 1.00 91.19 167 LEU A N 1
ATOM 1331 C CA . LEU A 1 167 ? 18.894 5.394 -6.952 1.00 91.19 167 LEU A CA 1
ATOM 1332 C C . LEU A 1 167 ? 20.280 6.027 -7.061 1.00 91.19 167 LEU A C 1
ATOM 1334 O O . LEU A 1 167 ? 20.406 7.024 -7.764 1.00 91.19 167 LEU A O 1
ATOM 1338 N N . ASN A 1 168 ? 21.302 5.448 -6.429 1.00 90.75 168 ASN A N 1
ATOM 1339 C CA . ASN A 1 168 ? 22.681 5.908 -6.561 1.00 90.75 168 ASN A CA 1
ATOM 1340 C C . ASN A 1 168 ? 23.197 5.735 -7.991 1.00 90.75 168 ASN A C 1
ATOM 1342 O O . ASN A 1 168 ? 23.706 6.695 -8.561 1.00 90.75 168 ASN A O 1
ATOM 1346 N N . GLU A 1 169 ? 23.013 4.560 -8.600 1.00 86.94 169 GLU A N 1
ATOM 1347 C CA . GLU A 1 169 ? 23.391 4.335 -10.006 1.00 86.94 169 GLU A CA 1
ATOM 1348 C C . GLU A 1 169 ? 22.699 5.343 -10.937 1.00 86.94 169 GLU A C 1
ATOM 1350 O O . GLU A 1 169 ? 23.291 5.907 -11.863 1.00 86.94 169 GLU A O 1
ATOM 1355 N N . TYR A 1 170 ? 21.428 5.620 -10.656 1.00 83.94 170 TYR A N 1
ATOM 1356 C CA . TYR A 1 170 ? 20.636 6.575 -11.414 1.00 83.94 170 TYR A CA 1
ATOM 1357 C C . TYR A 1 170 ? 21.075 8.035 -11.187 1.00 83.94 170 TYR A C 1
ATOM 1359 O O . TYR A 1 170 ? 21.084 8.841 -12.122 1.00 83.94 170 TYR A O 1
ATOM 1367 N N . GLU A 1 171 ? 21.489 8.380 -9.967 1.00 87.62 171 GLU A N 1
ATOM 1368 C CA . GLU A 1 171 ? 22.033 9.688 -9.596 1.00 87.62 171 GLU A CA 1
ATOM 1369 C C . GLU A 1 171 ? 23.400 9.936 -10.243 1.00 87.62 171 GLU A C 1
ATOM 1371 O O . GLU A 1 171 ? 23.651 11.027 -10.759 1.00 87.62 171 GLU A O 1
ATOM 1376 N N . GLU A 1 172 ? 24.262 8.922 -10.306 1.00 85.19 172 GLU A N 1
ATOM 1377 C CA . GLU A 1 172 ? 25.523 8.982 -11.048 1.00 85.19 172 GLU A CA 1
ATOM 1378 C C . GLU A 1 172 ? 25.285 9.254 -12.534 1.00 85.19 172 GLU A C 1
ATOM 1380 O O . GLU A 1 172 ? 25.881 10.179 -13.096 1.00 85.19 172 GLU A O 1
ATOM 1385 N N . LEU A 1 173 ? 24.354 8.525 -13.157 1.00 78.06 173 LEU A N 1
ATOM 1386 C CA . LEU A 1 173 ? 23.974 8.742 -14.551 1.00 78.06 173 LEU A CA 1
ATOM 1387 C C . LEU A 1 173 ? 23.486 10.183 -14.777 1.00 78.06 173 LEU A C 1
ATOM 1389 O O . LEU A 1 173 ? 23.941 10.866 -15.698 1.00 78.06 173 LEU A O 1
ATOM 1393 N N . TYR A 1 174 ? 22.598 10.676 -13.911 1.00 81.75 174 TYR A N 1
ATOM 1394 C CA . TYR A 1 174 ? 22.101 12.050 -13.960 1.00 81.75 174 TYR A CA 1
ATOM 1395 C C . TYR A 1 174 ? 23.228 13.087 -13.824 1.00 81.75 174 TYR A C 1
ATOM 1397 O O . TYR A 1 174 ? 23.289 14.053 -14.592 1.00 81.75 174 TYR A O 1
ATOM 1405 N N . ASN A 1 175 ? 24.154 12.880 -12.888 1.00 83.31 175 ASN A N 1
ATOM 1406 C CA . ASN A 1 175 ? 25.293 13.768 -12.661 1.00 83.31 175 ASN A CA 1
ATOM 1407 C C . ASN A 1 175 ? 26.238 13.813 -13.870 1.00 83.31 175 ASN A C 1
ATOM 1409 O O . ASN A 1 175 ? 26.753 14.875 -14.223 1.00 83.31 175 ASN A O 1
ATOM 1413 N N . VAL A 1 176 ? 26.451 12.684 -14.545 1.00 77.31 176 VAL A N 1
ATOM 1414 C CA . VAL A 1 176 ? 27.283 12.616 -15.755 1.00 77.31 176 VAL A CA 1
ATOM 1415 C C . VAL A 1 176 ? 26.637 13.355 -16.933 1.00 77.31 176 VAL A C 1
ATOM 1417 O O . VAL A 1 176 ? 27.320 14.089 -17.656 1.00 77.31 176 VAL A O 1
ATOM 1420 N N . LEU A 1 177 ? 25.319 13.222 -17.102 1.00 68.44 177 LEU A N 1
ATOM 1421 C CA . LEU A 1 177 ? 24.560 13.910 -18.154 1.00 68.44 177 LEU A CA 1
ATOM 1422 C C . LEU A 1 177 ? 24.504 15.424 -17.937 1.00 68.44 177 LEU A C 1
ATOM 1424 O O . LEU A 1 177 ? 24.583 16.196 -18.887 1.00 68.44 177 LEU A O 1
ATOM 1428 N N . THR A 1 178 ? 24.388 15.863 -16.684 1.00 71.31 178 THR A N 1
ATOM 1429 C CA . THR A 1 178 ? 24.284 17.288 -16.338 1.00 71.31 178 THR A CA 1
ATOM 1430 C C . THR A 1 178 ? 25.630 18.013 -16.328 1.00 71.31 178 THR A C 1
ATOM 1432 O O . THR A 1 178 ? 25.677 19.200 -16.660 1.00 71.31 178 THR A O 1
ATOM 1435 N N . LYS A 1 179 ? 26.738 17.324 -16.013 1.00 71.75 179 LYS A N 1
ATOM 1436 C CA . LYS A 1 179 ? 28.102 17.884 -16.101 1.00 71.75 179 LYS A CA 1
ATOM 1437 C C . LYS A 1 179 ? 28.498 18.232 -17.541 1.00 71.75 179 LYS A C 1
ATOM 1439 O O . LYS A 1 179 ? 29.124 19.265 -17.772 1.00 71.75 179 LYS A O 1
ATOM 1444 N N . ASN A 1 180 ? 28.076 17.431 -18.518 1.00 62.22 180 ASN A N 1
ATOM 1445 C CA . ASN A 1 180 ? 28.294 17.699 -19.939 1.00 62.22 180 ASN A CA 1
ATOM 1446 C C . ASN A 1 180 ? 27.113 18.502 -20.511 1.00 62.22 180 ASN A C 1
ATOM 1448 O O . ASN A 1 180 ? 26.263 17.956 -21.210 1.00 62.22 180 ASN A O 1
ATOM 1452 N N . LYS A 1 181 ? 27.062 19.815 -20.226 1.00 57.53 181 LYS A N 1
ATOM 1453 C CA . LYS A 1 181 ? 25.978 20.756 -20.615 1.00 57.53 181 LYS A CA 1
ATOM 1454 C C . LYS A 1 181 ? 25.570 20.745 -22.106 1.00 57.53 181 LYS A C 1
ATOM 1456 O O . LYS A 1 181 ? 24.565 21.352 -22.460 1.00 57.53 181 LYS A O 1
ATOM 1461 N N . SER A 1 182 ? 26.328 20.083 -22.977 1.00 52.16 182 SER A N 1
ATOM 1462 C CA . SER A 1 182 ? 26.062 19.906 -24.409 1.00 52.16 182 SER A CA 1
ATOM 1463 C C . SER A 1 182 ? 25.209 18.674 -24.758 1.00 52.16 182 SER A C 1
ATOM 1465 O O . SER A 1 182 ? 24.870 18.494 -25.927 1.00 52.16 182 SER A O 1
ATOM 1467 N N . GLN A 1 183 ? 24.854 17.813 -23.797 1.00 55.72 183 GLN A N 1
ATOM 1468 C CA . GLN A 1 183 ? 24.218 16.522 -24.082 1.00 55.72 183 GLN A CA 1
ATOM 1469 C C . GLN A 1 183 ? 22.779 16.470 -23.553 1.00 55.72 183 GLN A C 1
ATOM 1471 O O . GLN A 1 183 ? 22.522 16.221 -22.381 1.00 55.72 183 GLN A O 1
ATOM 1476 N N . SER A 1 184 ? 21.813 16.713 -24.442 1.00 55.25 184 SER A N 1
ATOM 1477 C CA . SER A 1 184 ? 20.380 16.782 -24.117 1.00 55.25 184 SER A CA 1
ATOM 1478 C C . SER A 1 184 ? 19.669 15.423 -24.031 1.00 55.25 184 SER A C 1
ATOM 1480 O O . SER A 1 184 ? 18.536 15.371 -23.553 1.00 55.25 184 SER A O 1
ATOM 1482 N N . LEU A 1 185 ? 20.302 14.331 -24.486 1.00 61.16 185 LEU A N 1
ATOM 1483 C CA . LEU A 1 185 ? 19.697 12.997 -24.586 1.00 61.16 185 LEU A CA 1
ATOM 1484 C C . LEU A 1 185 ? 20.646 11.893 -24.093 1.00 61.16 185 LEU A C 1
ATOM 1486 O O . LEU A 1 185 ? 21.787 11.797 -24.547 1.00 61.16 185 LEU A O 1
ATOM 1490 N N . ILE A 1 186 ? 20.136 10.997 -23.241 1.00 61.56 186 ILE A N 1
ATOM 1491 C CA . ILE A 1 186 ? 20.843 9.808 -22.715 1.00 61.56 186 ILE A CA 1
ATOM 1492 C C . ILE A 1 186 ? 21.383 8.881 -23.807 1.00 61.56 186 ILE A C 1
ATOM 1494 O O . ILE A 1 186 ? 22.449 8.282 -23.658 1.00 61.56 186 ILE A O 1
ATOM 1498 N N . THR A 1 187 ? 20.677 8.780 -24.933 1.00 62.09 187 THR A N 1
ATOM 1499 C CA . THR A 1 187 ? 21.093 7.952 -26.073 1.00 62.09 187 THR A CA 1
ATOM 1500 C C . THR A 1 187 ? 22.456 8.373 -26.624 1.00 62.09 187 THR A C 1
ATOM 1502 O O . THR A 1 187 ? 23.228 7.522 -27.069 1.00 62.09 187 THR A O 1
ATOM 1505 N N . ASN A 1 188 ? 22.801 9.662 -26.529 1.00 59.88 188 ASN A N 1
ATOM 1506 C CA . ASN A 1 188 ? 24.100 10.168 -26.964 1.00 59.88 188 ASN A CA 1
ATOM 1507 C C . ASN A 1 188 ? 25.225 9.688 -26.035 1.00 59.88 188 ASN A C 1
ATOM 1509 O O . ASN A 1 188 ? 26.278 9.292 -26.537 1.00 59.88 188 ASN A O 1
ATOM 1513 N N . PHE A 1 189 ? 24.980 9.621 -24.721 1.00 59.38 189 PHE A N 1
ATOM 1514 C CA . PHE A 1 189 ? 25.943 9.117 -23.737 1.00 59.38 189 PHE A CA 1
ATOM 1515 C C . PHE A 1 189 ? 26.273 7.636 -23.971 1.00 59.38 189 PHE A C 1
ATOM 1517 O O . PHE A 1 189 ? 27.434 7.279 -24.154 1.00 59.38 189 PHE A O 1
ATOM 1524 N N . ILE A 1 190 ? 25.251 6.787 -24.109 1.00 64.25 190 ILE A N 1
ATOM 1525 C CA . ILE A 1 190 ? 25.421 5.344 -24.360 1.00 64.25 190 ILE A CA 1
ATOM 1526 C C . ILE A 1 190 ? 26.195 5.083 -25.666 1.00 64.25 190 ILE A C 1
ATOM 1528 O O . ILE A 1 190 ? 26.979 4.136 -25.759 1.00 64.25 190 ILE A O 1
ATOM 1532 N N . SER A 1 191 ? 25.999 5.930 -26.682 1.00 63.41 191 SER A N 1
ATOM 1533 C CA . SER A 1 191 ? 26.720 5.833 -27.958 1.00 63.41 191 SER A CA 1
ATOM 1534 C C . SER A 1 191 ? 28.190 6.268 -27.875 1.00 63.41 191 SER A C 1
ATOM 1536 O O . SER A 1 191 ? 28.994 5.843 -28.704 1.00 63.41 191 SER A O 1
ATOM 1538 N N . MET A 1 192 ? 28.547 7.140 -26.924 1.00 57.59 192 MET A N 1
ATOM 1539 C CA . MET A 1 192 ? 29.926 7.585 -26.698 1.00 57.59 192 MET A CA 1
ATOM 1540 C C . MET A 1 192 ? 30.684 6.620 -25.790 1.00 57.59 192 MET A C 1
ATOM 1542 O O . MET A 1 192 ? 31.818 6.283 -26.115 1.00 57.59 192 MET A O 1
ATOM 1546 N N . SER A 1 193 ? 30.054 6.098 -24.734 1.00 60.34 193 SER A N 1
ATOM 1547 C CA . SER A 1 193 ? 30.664 5.070 -23.878 1.00 60.34 193 SER A CA 1
ATOM 1548 C C . SER A 1 193 ? 31.043 3.826 -24.688 1.00 60.34 193 SER A C 1
ATOM 1550 O O . SER A 1 193 ? 32.183 3.377 -24.618 1.00 60.34 193 SER A O 1
ATOM 1552 N N . ARG A 1 194 ? 30.167 3.372 -25.600 1.00 58.91 194 ARG A N 1
ATOM 1553 C CA . ARG A 1 194 ? 30.493 2.285 -26.545 1.00 58.91 194 ARG A CA 1
ATOM 1554 C C . ARG A 1 194 ? 31.596 2.627 -27.552 1.00 58.91 194 ARG A C 1
ATOM 1556 O O . ARG A 1 194 ? 32.299 1.733 -28.001 1.00 58.91 194 ARG A O 1
ATOM 1563 N N . ARG A 1 195 ? 31.765 3.900 -27.927 1.00 54.66 195 ARG A N 1
ATOM 1564 C CA . ARG A 1 195 ? 32.864 4.332 -28.815 1.00 54.66 195 ARG A CA 1
ATOM 1565 C C . ARG A 1 195 ? 34.210 4.379 -28.091 1.00 54.66 195 ARG A C 1
ATOM 1567 O O . ARG A 1 195 ? 35.226 4.094 -28.717 1.00 54.66 195 ARG A O 1
ATOM 1574 N N . ASN A 1 196 ? 34.210 4.700 -26.800 1.00 55.34 196 ASN A N 1
ATOM 1575 C CA . ASN A 1 196 ? 35.419 4.743 -25.979 1.00 55.34 196 ASN A CA 1
ATOM 1576 C C . ASN A 1 196 ? 35.919 3.336 -25.608 1.00 55.34 196 ASN A C 1
ATOM 1578 O O . ASN A 1 196 ? 37.124 3.127 -25.535 1.00 55.34 196 ASN A O 1
ATOM 1582 N N . GLU A 1 197 ? 35.027 2.351 -25.469 1.00 56.31 197 GLU A N 1
ATOM 1583 C CA . GLU A 1 197 ? 35.410 0.939 -25.282 1.00 56.31 197 GLU A CA 1
ATOM 1584 C C . GLU A 1 197 ? 36.101 0.328 -26.516 1.00 56.31 197 GLU A C 1
ATOM 1586 O O . GLU A 1 197 ? 36.918 -0.579 -26.384 1.00 56.31 197 GLU A O 1
ATOM 1591 N N . ILE A 1 198 ? 35.829 0.848 -27.719 1.00 53.75 198 ILE A N 1
ATOM 1592 C CA . ILE A 1 198 ? 36.405 0.346 -28.980 1.00 53.75 198 ILE A CA 1
ATOM 1593 C C . ILE A 1 198 ? 37.782 0.978 -29.280 1.00 53.75 198 ILE A C 1
ATOM 1595 O O . ILE A 1 198 ? 38.486 0.526 -30.182 1.00 53.75 198 ILE A O 1
ATOM 1599 N N . ASN A 1 199 ? 38.222 1.996 -28.530 1.00 47.41 199 ASN A N 1
ATOM 1600 C CA . ASN A 1 199 ? 39.498 2.668 -28.794 1.00 47.41 199 ASN A CA 1
ATOM 1601 C C . ASN A 1 199 ? 40.204 3.113 -27.494 1.00 47.41 199 ASN A C 1
ATOM 1603 O O . ASN A 1 199 ? 40.003 4.241 -27.042 1.00 47.41 199 ASN A O 1
ATOM 1607 N N . PRO A 1 200 ? 41.079 2.277 -26.898 1.00 43.00 200 PRO A N 1
ATOM 1608 C CA . PRO A 1 200 ? 41.725 2.587 -25.620 1.00 43.00 200 PRO A CA 1
ATOM 1609 C C . PRO A 1 200 ? 42.878 3.602 -25.738 1.00 43.00 200 PRO A C 1
ATOM 1611 O O . PRO A 1 200 ? 43.443 4.007 -24.728 1.00 43.00 200 PRO A O 1
ATOM 1614 N N . ASN A 1 201 ? 43.231 4.049 -26.949 1.00 46.00 201 ASN A N 1
ATOM 1615 C CA . ASN A 1 201 ? 44.405 4.891 -27.199 1.00 46.00 201 ASN A CA 1
ATOM 1616 C C . ASN A 1 201 ? 44.050 6.298 -27.699 1.00 46.00 201 ASN A C 1
ATOM 1618 O O . ASN A 1 201 ? 44.525 6.738 -28.746 1.00 46.00 201 ASN A O 1
ATOM 1622 N N . ARG A 1 202 ? 43.262 7.052 -26.927 1.00 38.34 202 ARG A N 1
ATOM 1623 C CA . ARG A 1 202 ? 43.317 8.519 -27.008 1.00 38.34 202 ARG A CA 1
ATOM 1624 C C . ARG A 1 202 ? 43.473 9.106 -25.613 1.00 38.34 202 ARG A C 1
ATOM 1626 O O . ARG A 1 202 ? 42.517 9.304 -24.874 1.00 38.34 202 ARG A O 1
ATOM 1633 N N . SER A 1 203 ? 44.740 9.316 -25.289 1.00 34.66 203 SER A N 1
ATOM 1634 C CA . SER A 1 203 ? 45.278 9.940 -24.092 1.00 34.66 203 SER A CA 1
ATOM 1635 C C . SER A 1 203 ? 44.550 11.223 -23.693 1.00 34.66 203 SER A C 1
ATOM 1637 O O . SER A 1 203 ? 44.322 12.119 -24.506 1.00 34.66 203 SER A O 1
ATOM 1639 N N . ILE A 1 204 ? 44.272 11.266 -22.394 1.00 44.69 204 ILE A N 1
ATOM 1640 C CA . ILE A 1 204 ? 43.924 12.400 -21.545 1.00 44.69 204 ILE A CA 1
ATOM 1641 C C . ILE A 1 204 ? 44.801 13.611 -21.882 1.00 44.69 204 ILE A C 1
ATOM 1643 O O . ILE A 1 204 ? 46.020 13.547 -21.742 1.00 44.69 204 ILE A O 1
ATOM 1647 N N . THR A 1 205 ? 44.176 14.730 -22.238 1.00 37.06 205 THR A N 1
ATOM 1648 C CA . THR A 1 205 ? 44.756 16.059 -22.034 1.00 37.06 205 THR A CA 1
ATOM 1649 C C . THR A 1 205 ? 43.671 17.004 -21.527 1.00 37.06 205 THR A C 1
ATOM 1651 O O . THR A 1 205 ? 42.629 17.140 -22.162 1.00 37.06 205 THR A O 1
ATOM 1654 N N . GLU A 1 206 ? 43.991 17.651 -20.402 1.00 34.50 206 GLU A N 1
ATOM 1655 C CA . GLU A 1 206 ? 43.411 18.892 -19.865 1.00 34.50 206 GLU A CA 1
ATOM 1656 C C . GLU A 1 206 ? 42.153 18.789 -18.987 1.00 34.50 206 GLU A C 1
ATOM 1658 O O . GLU A 1 206 ? 41.075 19.293 -19.287 1.00 34.50 206 GLU A O 1
ATOM 1663 N N . THR A 1 207 ? 42.354 18.251 -17.782 1.00 33.44 207 THR A N 1
ATOM 1664 C CA . THR A 1 207 ? 41.769 18.831 -16.564 1.00 33.44 207 THR A CA 1
ATOM 1665 C C . THR A 1 207 ? 42.509 20.130 -16.223 1.00 33.44 207 THR A C 1
ATOM 1667 O O . THR A 1 207 ? 43.643 20.082 -15.749 1.00 33.44 207 THR A O 1
ATOM 1670 N N . ALA A 1 208 ? 41.885 21.286 -16.456 1.00 32.25 208 ALA A N 1
ATOM 1671 C CA . ALA A 1 208 ? 42.301 22.547 -15.848 1.00 32.25 208 ALA A CA 1
ATOM 1672 C C . ALA A 1 208 ? 41.578 22.699 -14.501 1.00 32.25 208 ALA A C 1
ATOM 1674 O O . ALA A 1 208 ? 40.387 23.007 -14.441 1.00 32.25 208 ALA A O 1
ATOM 1675 N N . SER A 1 209 ? 42.310 22.416 -13.427 1.00 35.03 209 SER A N 1
ATOM 1676 C CA . SER A 1 209 ? 41.914 22.651 -12.043 1.00 35.03 209 SER A CA 1
ATOM 1677 C C . SER A 1 209 ? 41.967 24.150 -11.741 1.00 35.03 209 SER A C 1
ATOM 1679 O O . SER A 1 209 ? 43.015 24.776 -11.879 1.00 35.03 209 SER A O 1
ATOM 1681 N N . ASN A 1 210 ? 40.848 24.715 -11.291 1.00 33.75 210 ASN A N 1
ATOM 1682 C CA . ASN A 1 210 ? 40.861 25.927 -10.482 1.00 33.75 210 ASN A CA 1
ATOM 1683 C C . ASN A 1 210 ? 41.286 25.524 -9.070 1.00 33.75 210 ASN A C 1
ATOM 1685 O O . ASN A 1 210 ? 40.479 24.933 -8.361 1.00 33.75 210 ASN A O 1
ATOM 1689 N N . GLU A 1 211 ? 42.499 25.868 -8.651 1.00 32.97 211 GLU A N 1
ATOM 1690 C CA . GLU A 1 211 ? 42.771 26.111 -7.236 1.00 32.97 211 GLU A CA 1
ATOM 1691 C C . GLU A 1 211 ? 43.912 27.120 -7.081 1.00 32.97 211 GLU A C 1
ATOM 1693 O O . GLU A 1 211 ? 45.029 26.944 -7.562 1.00 32.97 211 GLU A O 1
ATOM 1698 N N . ILE A 1 212 ? 43.554 28.235 -6.448 1.00 32.66 212 ILE A N 1
ATOM 1699 C CA . ILE A 1 212 ? 44.427 29.317 -6.016 1.00 32.66 212 ILE A CA 1
ATOM 1700 C C . ILE A 1 212 ? 45.121 28.831 -4.747 1.00 32.66 212 ILE A C 1
ATOM 1702 O O . ILE A 1 212 ? 44.458 28.692 -3.723 1.00 32.66 212 ILE A O 1
ATOM 1706 N N . ILE A 1 213 ? 46.439 28.638 -4.784 1.00 32.38 213 ILE A N 1
ATOM 1707 C CA . ILE A 1 213 ? 47.270 28.655 -3.577 1.00 32.38 213 ILE A CA 1
ATOM 1708 C C . ILE A 1 213 ? 48.504 29.515 -3.858 1.00 32.38 213 ILE A C 1
ATOM 1710 O O . ILE A 1 213 ? 49.343 29.203 -4.699 1.00 32.38 213 ILE A O 1
ATOM 1714 N N . LEU A 1 214 ? 48.552 30.637 -3.142 1.00 28.45 214 LEU A N 1
ATOM 1715 C CA . LEU A 1 214 ? 49.703 31.510 -2.947 1.00 28.45 214 LEU A CA 1
ATOM 1716 C C . LEU A 1 214 ? 50.817 30.748 -2.217 1.00 28.45 214 LEU A C 1
ATOM 1718 O O . LEU A 1 214 ? 50.567 30.256 -1.120 1.00 28.45 214 LEU A O 1
ATOM 1722 N N . SER A 1 215 ? 52.038 30.736 -2.757 1.00 28.75 215 SER A N 1
ATOM 1723 C CA . SER A 1 215 ? 53.271 30.823 -1.957 1.00 28.75 215 SER A CA 1
ATOM 1724 C C . SER A 1 215 ? 54.511 30.998 -2.841 1.00 28.75 215 SER A C 1
ATOM 1726 O O . SER A 1 215 ? 54.692 30.290 -3.825 1.00 28.75 215 SER A O 1
ATOM 1728 N N . SER A 1 216 ? 55.337 31.948 -2.408 1.00 29.89 216 SER A N 1
ATOM 1729 C CA . SER A 1 216 ? 56.672 32.372 -2.852 1.00 29.89 216 SER A CA 1
ATOM 1730 C C . SER A 1 216 ? 57.678 31.222 -2.992 1.00 29.89 216 SER A C 1
ATOM 1732 O O . SER A 1 216 ? 57.734 30.375 -2.104 1.00 29.89 216 SER A O 1
ATOM 1734 N N . ASP A 1 217 ? 58.465 31.172 -4.069 1.00 31.95 217 ASP A N 1
ATOM 1735 C CA . ASP A 1 217 ? 59.875 31.610 -4.082 1.00 31.95 217 ASP A CA 1
ATOM 1736 C C . ASP A 1 217 ? 60.583 31.242 -5.397 1.00 31.95 217 ASP A C 1
ATOM 1738 O O . ASP A 1 217 ? 60.167 30.363 -6.151 1.00 31.95 217 ASP A O 1
ATOM 1742 N N . GLU A 1 218 ? 61.626 32.014 -5.686 1.00 33.12 218 GLU A N 1
ATOM 1743 C CA . GLU A 1 218 ? 62.318 32.141 -6.962 1.00 33.12 218 GLU A CA 1
ATOM 1744 C C . GLU A 1 218 ? 63.135 30.913 -7.379 1.00 33.12 218 GLU A C 1
ATOM 1746 O O . GLU A 1 218 ? 63.803 30.292 -6.554 1.00 33.12 218 GLU A O 1
ATOM 1751 N N . SER A 1 219 ? 63.186 30.642 -8.690 1.00 35.69 219 SER A N 1
ATOM 1752 C CA . SER A 1 219 ? 64.416 30.272 -9.413 1.00 35.69 219 SER A CA 1
ATOM 1753 C C . SER A 1 219 ? 64.199 30.265 -10.931 1.00 35.69 219 SER A C 1
ATOM 1755 O O . SER A 1 219 ? 63.150 29.893 -11.453 1.00 35.69 219 SER A O 1
ATOM 1757 N N . GLU A 1 220 ? 65.230 30.733 -11.617 1.00 32.09 220 GLU A N 1
ATOM 1758 C CA . GLU A 1 220 ? 65.301 31.228 -12.985 1.00 32.09 220 GLU A CA 1
ATOM 1759 C C . GLU A 1 220 ? 65.207 30.175 -14.115 1.00 32.09 220 GLU A C 1
ATOM 1761 O O . GLU A 1 220 ? 65.717 29.065 -14.023 1.00 32.09 220 GLU A O 1
ATOM 1766 N N . ILE A 1 221 ? 64.615 30.627 -15.232 1.00 30.81 221 ILE A N 1
ATOM 1767 C CA . ILE A 1 221 ? 65.031 30.449 -16.641 1.00 30.81 221 ILE A CA 1
ATOM 1768 C C . ILE A 1 221 ? 65.375 29.027 -17.124 1.00 30.81 221 ILE A C 1
ATOM 1770 O O . ILE A 1 221 ? 66.491 28.579 -16.918 1.00 30.81 221 ILE A O 1
ATOM 1774 N N . ILE A 1 222 ? 64.536 28.467 -18.020 1.00 34.88 222 ILE A N 1
ATOM 1775 C CA . ILE A 1 222 ? 64.978 27.963 -19.344 1.00 34.88 222 ILE A CA 1
ATOM 1776 C C . ILE A 1 222 ? 63.888 28.224 -20.403 1.00 34.88 222 ILE A C 1
ATOM 1778 O O . ILE A 1 222 ? 62.804 27.645 -20.390 1.00 34.88 222 ILE A O 1
ATOM 1782 N N . GLN A 1 223 ? 64.225 29.072 -21.378 1.00 38.62 223 GLN A N 1
ATOM 1783 C CA . GLN A 1 223 ? 63.544 29.190 -22.668 1.00 38.62 223 GLN A CA 1
ATOM 1784 C C . GLN A 1 223 ? 63.690 27.891 -23.471 1.00 38.62 223 GLN A C 1
ATOM 1786 O O . GLN A 1 223 ? 64.815 27.476 -23.743 1.00 38.62 223 GLN A O 1
ATOM 1791 N N . THR A 1 224 ? 62.602 27.331 -24.008 1.00 34.56 224 THR A N 1
ATOM 1792 C CA . THR A 1 224 ? 62.710 26.535 -25.241 1.00 34.56 224 THR A CA 1
ATOM 1793 C C . THR A 1 224 ? 61.647 26.899 -26.272 1.00 34.56 224 THR A C 1
ATOM 1795 O O . THR A 1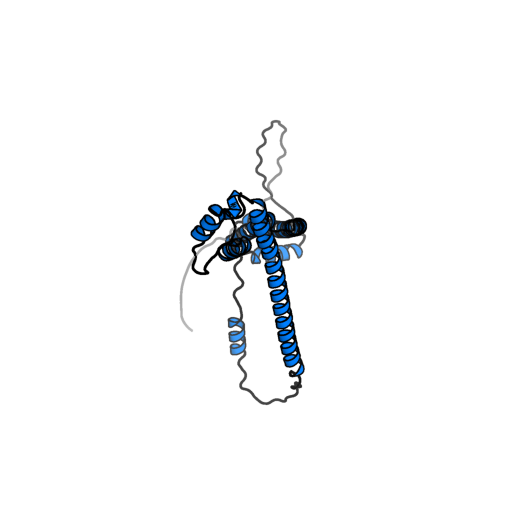 224 ? 60.484 27.178 -25.996 1.00 34.56 224 THR A O 1
ATOM 1798 N N . ARG A 1 225 ? 62.159 27.005 -27.496 1.00 35.34 225 ARG A N 1
ATOM 1799 C CA . ARG A 1 225 ? 61.608 27.636 -28.691 1.00 35.34 225 ARG A CA 1
ATOM 1800 C C . ARG A 1 225 ? 60.338 26.971 -29.224 1.00 35.34 225 ARG A C 1
ATOM 1802 O O . ARG A 1 225 ? 60.268 25.759 -29.400 1.00 35.34 225 ARG A O 1
ATOM 1809 N N . LYS A 1 226 ? 59.427 27.836 -29.679 1.00 35.38 226 LYS A N 1
ATOM 1810 C CA . LYS A 1 226 ? 58.407 27.568 -30.701 1.00 35.38 226 LYS A CA 1
ATOM 1811 C C . LYS A 1 226 ? 59.019 26.868 -31.925 1.00 35.38 226 LYS A C 1
ATOM 1813 O O . LYS A 1 226 ? 59.923 27.410 -32.558 1.00 35.38 226 LYS A O 1
ATOM 1818 N N . ARG A 1 227 ? 58.429 25.749 -32.351 1.00 33.69 227 ARG A N 1
ATOM 1819 C CA . ARG A 1 227 ? 58.434 25.316 -33.757 1.00 33.69 227 ARG A CA 1
ATOM 1820 C C . ARG A 1 227 ? 56.995 25.319 -34.267 1.00 33.69 227 ARG A C 1
ATOM 1822 O O . ARG A 1 227 ? 56.260 24.360 -34.069 1.00 33.69 227 ARG A O 1
ATOM 1829 N N . ARG A 1 228 ? 56.592 26.425 -34.899 1.00 37.19 228 ARG A N 1
ATOM 1830 C CA . ARG A 1 228 ? 55.399 26.481 -35.755 1.00 37.19 228 ARG A CA 1
ATOM 1831 C C . ARG A 1 228 ? 55.802 26.023 -37.160 1.00 37.19 228 ARG A C 1
ATOM 1833 O O . ARG A 1 228 ? 56.803 26.500 -37.688 1.00 37.19 228 ARG A O 1
ATOM 1840 N N . ARG A 1 229 ? 55.050 25.074 -37.723 1.00 37.16 229 ARG A N 1
ATOM 1841 C CA . ARG A 1 229 ? 55.063 24.735 -39.157 1.00 37.16 229 ARG A CA 1
ATOM 1842 C C . ARG A 1 229 ? 54.320 25.823 -39.958 1.00 37.16 229 ARG A C 1
ATOM 1844 O O . ARG A 1 229 ? 53.553 26.568 -39.347 1.00 37.16 229 ARG A O 1
ATOM 1851 N N . PRO A 1 230 ? 54.587 25.951 -41.270 1.00 34.78 230 PRO A N 1
ATOM 1852 C CA . PRO A 1 230 ? 54.283 27.151 -42.036 1.00 34.78 230 PRO A CA 1
ATOM 1853 C C . PRO A 1 230 ? 52.807 27.263 -42.412 1.00 34.78 230 PRO A C 1
ATOM 1855 O O . PRO A 1 230 ? 52.134 26.267 -42.669 1.00 34.78 230 PRO A O 1
ATOM 1858 N N . VAL A 1 231 ? 52.381 28.519 -42.474 1.00 35.66 231 VAL A N 1
ATOM 1859 C CA . VAL A 1 231 ? 51.196 29.033 -43.157 1.00 35.66 231 VAL A CA 1
ATOM 1860 C C . VAL A 1 231 ? 51.356 28.794 -44.661 1.00 35.66 231 VAL A C 1
ATOM 1862 O O . VAL A 1 231 ? 52.388 29.150 -45.227 1.00 35.66 231 VAL A O 1
ATOM 1865 N N . VAL A 1 232 ? 50.342 28.213 -45.297 1.00 37.81 232 VAL A N 1
ATOM 1866 C CA . VAL A 1 232 ? 50.073 28.425 -46.721 1.00 37.81 232 VAL A CA 1
ATOM 1867 C C . VAL A 1 232 ? 48.679 29.030 -46.775 1.00 37.81 232 VAL A C 1
ATOM 1869 O O . VAL A 1 232 ? 47.678 28.332 -46.643 1.00 37.81 232 VAL A O 1
ATOM 1872 N N . GLU A 1 233 ? 48.655 30.355 -46.856 1.00 34.00 233 GLU A N 1
ATOM 1873 C CA . GLU A 1 233 ? 47.517 31.125 -47.339 1.00 34.00 233 GLU A CA 1
ATOM 1874 C C . GLU A 1 233 ? 47.436 30.921 -48.854 1.00 34.00 233 GLU A C 1
ATOM 1876 O O . GLU A 1 233 ? 48.448 30.893 -49.558 1.00 34.00 233 GLU A O 1
ATOM 1881 N N . SER A 1 234 ? 46.228 30.722 -49.359 1.00 39.34 234 SER A N 1
ATOM 1882 C CA . SER A 1 234 ? 45.929 30.722 -50.787 1.00 39.34 234 SER A CA 1
ATOM 1883 C C . SER A 1 234 ? 44.664 31.537 -50.967 1.00 39.34 234 SER A C 1
ATOM 1885 O O . SER A 1 234 ? 43.590 30.972 -51.123 1.00 39.34 234 SER A O 1
ATOM 1887 N N . ASP A 1 235 ? 44.816 32.858 -50.913 1.00 35.44 235 ASP A N 1
ATOM 1888 C CA . ASP A 1 235 ? 43.809 33.792 -51.395 1.00 35.44 235 ASP A CA 1
ATOM 1889 C C . ASP A 1 235 ? 44.340 34.449 -52.667 1.00 35.44 235 ASP A C 1
ATOM 1891 O O . ASP A 1 235 ? 45.381 35.110 -52.677 1.00 35.44 235 ASP A O 1
ATOM 1895 N N . SER A 1 236 ? 43.620 34.257 -53.765 1.00 45.91 236 SER A N 1
ATOM 1896 C CA . SER A 1 236 ? 43.542 35.221 -54.858 1.00 45.91 236 SER A CA 1
ATOM 1897 C C . SER A 1 236 ? 42.160 35.084 -55.485 1.00 45.91 236 SER A C 1
ATOM 1899 O O . SER A 1 236 ? 41.720 33.997 -55.852 1.00 45.91 236 SER A O 1
ATOM 1901 N N . ASP A 1 237 ? 41.486 36.221 -55.489 1.00 37.25 237 ASP A N 1
ATOM 1902 C CA . ASP A 1 237 ? 40.055 36.457 -55.560 1.00 37.25 237 ASP A CA 1
ATOM 1903 C C . ASP A 1 237 ? 39.639 36.954 -56.957 1.00 37.25 237 ASP A C 1
ATOM 1905 O O . ASP A 1 237 ? 40.384 37.718 -57.570 1.00 37.25 237 ASP A O 1
ATOM 1909 N N . SER A 1 238 ? 38.410 36.606 -57.368 1.00 40.44 238 SER A N 1
ATOM 1910 C CA . SER A 1 238 ? 37.550 37.245 -58.396 1.00 40.44 238 SER A CA 1
ATOM 1911 C C . SER A 1 238 ? 38.067 37.306 -59.857 1.00 40.44 238 SER A C 1
ATOM 1913 O O . SER A 1 238 ? 39.255 37.412 -60.112 1.00 40.44 238 SER A O 1
ATOM 1915 N N . SER A 1 239 ? 37.277 37.249 -60.936 1.00 37.50 239 SER A N 1
ATOM 1916 C CA . SER 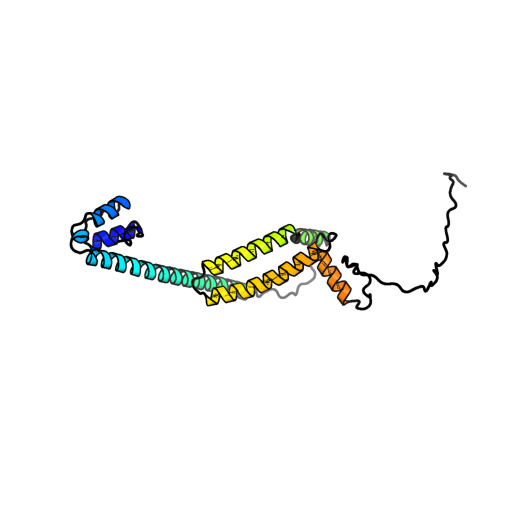A 1 239 ? 35.891 37.653 -61.234 1.00 37.50 239 SER A CA 1
ATOM 1917 C C . SER A 1 239 ? 35.453 36.962 -62.558 1.00 37.50 239 SER A C 1
ATOM 1919 O O . SER A 1 239 ? 36.311 36.665 -63.382 1.00 37.50 239 SER A O 1
ATOM 1921 N N . VAL A 1 240 ? 34.242 36.389 -62.638 1.00 43.00 240 VAL A N 1
ATOM 1922 C CA . VAL A 1 240 ? 33.003 36.862 -63.325 1.00 43.00 240 VAL A CA 1
ATOM 1923 C C . VAL A 1 240 ? 32.972 36.685 -64.865 1.00 43.00 240 VAL A C 1
ATOM 1925 O O . VAL A 1 240 ? 33.922 37.041 -65.547 1.00 43.00 240 VAL A O 1
ATOM 1928 N N . ASP A 1 241 ? 31.833 36.135 -65.333 1.00 40.34 241 ASP A N 1
ATOM 1929 C CA . ASP A 1 241 ? 31.142 36.202 -66.652 1.00 40.34 241 ASP A CA 1
ATOM 1930 C C . ASP A 1 241 ? 30.775 34.797 -67.193 1.00 40.34 241 ASP A C 1
ATOM 1932 O O . ASP A 1 241 ? 31.632 33.989 -67.534 1.00 40.34 241 ASP A O 1
ATOM 1936 N N . GLU A 1 242 ? 29.538 34.314 -67.009 1.00 42.44 242 GLU A N 1
ATOM 1937 C CA . GLU A 1 242 ? 28.312 34.560 -67.808 1.00 42.44 242 GLU A CA 1
ATOM 1938 C C . GLU A 1 242 ? 28.357 34.047 -69.271 1.00 42.44 242 GLU A C 1
ATOM 1940 O O . GLU A 1 242 ? 28.963 34.633 -70.155 1.00 42.44 242 GLU A O 1
ATOM 1945 N N . ASN A 1 243 ? 27.589 32.971 -69.496 1.00 39.06 243 ASN A N 1
ATOM 1946 C CA . ASN A 1 243 ? 26.593 32.803 -70.563 1.00 39.06 243 ASN A CA 1
ATOM 1947 C C . ASN A 1 243 ? 26.976 32.766 -72.073 1.00 39.06 243 ASN A C 1
ATOM 1949 O O . ASN A 1 243 ? 27.247 33.769 -72.720 1.00 39.06 243 ASN A O 1
ATOM 1953 N N . THR A 1 244 ? 26.605 31.617 -72.669 1.00 41.12 244 THR A N 1
ATOM 1954 C CA . THR A 1 244 ? 25.987 31.392 -74.007 1.00 41.12 244 THR A CA 1
ATOM 1955 C C . THR A 1 244 ? 26.802 31.349 -75.315 1.00 41.12 244 THR A C 1
ATOM 1957 O O . THR A 1 244 ? 27.614 32.212 -75.610 1.00 41.12 244 THR A O 1
ATOM 1960 N N . LEU A 1 245 ? 26.332 30.408 -76.160 1.00 41.62 245 LEU A N 1
ATOM 1961 C CA . LEU A 1 245 ? 26.253 30.362 -77.637 1.00 41.62 245 LEU A CA 1
ATOM 1962 C C . LEU A 1 245 ? 27.286 29.540 -78.441 1.00 41.62 245 LEU A C 1
ATOM 1964 O O . LEU A 1 245 ? 28.438 29.916 -78.596 1.00 41.62 245 LEU A O 1
ATOM 1968 N N . ASN A 1 246 ? 26.746 28.459 -79.028 1.00 39.72 246 ASN A N 1
ATOM 1969 C CA . ASN A 1 246 ? 26.839 28.003 -80.427 1.00 39.72 246 ASN A CA 1
ATOM 1970 C C . ASN A 1 246 ? 28.175 28.158 -81.182 1.00 39.72 246 ASN A C 1
ATOM 1972 O O . ASN A 1 246 ? 28.536 29.268 -81.564 1.00 39.72 246 ASN A O 1
ATOM 1976 N N . LEU A 1 247 ? 28.763 27.039 -81.621 1.00 36.97 247 LEU A N 1
ATOM 1977 C CA . LEU A 1 247 ? 28.564 26.440 -82.956 1.00 36.97 247 LEU A CA 1
ATOM 1978 C C . LEU A 1 247 ? 29.189 25.037 -83.011 1.00 36.97 247 LEU A C 1
ATOM 1980 O O . LEU A 1 247 ? 30.224 24.833 -82.339 1.00 36.97 247 LEU A O 1
#

Foldseek 3Di:
DPLLVPDDQVLLVQLCVQLPHDDDPPDDSVRSSVSCCVDPCCVPPVVSSVVSSVVSVVVVVVVVVVVVVVVVVVVVVVVVVVVVVVVVCVVVPDDDDPDDDDDDDPPCPPVNVVVVVVVVDDDPDFPFLVVLVVVLVVLVVVLVCLCVPPPDNVVSVVCNVVSVVVSVVSVVLSVVQVVPVVHGGSVVVVVVVVVCVVDVPDDDDDPPDDDDDDDDDDDDDDDDDDDDDDDDDDDDDDDDDDDDDDD

Sequence (247 aa):
MSGIAKLKKVELRTVAEEIGLVVNEGMKKSKLRRLIEDSDVFKNDNEAVKNAVEDVLENRNKKSDQDGEIEIERLKIERIKLELQLAQVKANGNNTSFDQGCKSEPEESLDSLIKSVRTLTIKPPSLTNQVNREGLEQGRKLVNYFQQNDPHLDRALRFQRNMNECLNEYEELYNVLTKNKSQSLITNFISMSRRNEINPNRSITETASNEIILSSDESEIIQTRKRRRPVVESDSDSSVDENTLNL

Organism: Nephila pilipes (NCBI:txid299642)

Secondary structure (DSSP, 8-state):
--HHHH--HHHHHHHHHHTT----TT--HHHHHHHHHHSHHHHH-HHHHHHHHHHHHHHHHHHHHHHHHHHHHHHHHHHHHHHHHHHHHHHT-----S-----------HHHHHHHHHHH-PPPP---HHHHHHHHHHHHHHHHHHHHH-S-HHHHHHHHHHHHHHHHHHHHHHHHHHHSTT---HHHHHHHHHHHHT-----------------------------PPPP----------------